Protein AF-A0AB36G8A9-F1 (afdb_monomer_lite)

Secondary structure (DSSP, 8-state):
-TTHHHHS-HIIIIII-EEEETTEEEEEESS-HHHHHHHHHHHHHHH---HHHHHHHHTT--TT--BTTB-HHHHHHHTT---HHHHHHHHHTT--S----TTS--HHHHHHHH-SHHHHHHHHHHHHTT--TT-B----SSGGGGGTTT-BHHHHHHT--PSSTTHHHHHHHHTT--TT--B--EEEEETTEEEEPPPB-HHHHHHHTT-HHHHHHHHHTT---HHHHHHHTT--TTS-HHHHHHHHHHHHHHT-

Organism: Campylobacter jejuni (NCBI:txid197)

Foldseek 3Di:
DVVVCVVPPCCVQAPNDFDDDPPDPDTHGNDHLLLQLLVLLVVCVVVVDCVSVVVSVVSPRAQQDAGQQDGNLLNNLLVPHQDPVSNVVSVVSVHDQCTQGQLQDTSLLVLLQVVPPSSLSSNLSCLVVPHPLFDARDDHPDPNSQQRHGPGSLLSLLLDPRPVRCSSVVSSVVSPYDQAQKDWGFPDQDPNDTDIDAIWGSLRSNVVNVVVVSNVVSVVSVHDTPVVLCVVQVFDPVDDRVVSNVSSVVSVVVVD

Structure (mmCIF, N/CA/C/O backbone):
data_AF-A0AB36G8A9-F1
#
_entry.id   AF-A0AB36G8A9-F1
#
loop_
_atom_site.group_PDB
_atom_site.id
_atom_site.type_symbol
_atom_site.label_atom_id
_atom_site.label_alt_id
_atom_site.label_comp_id
_atom_site.label_asym_id
_atom_site.label_entity_id
_atom_site.label_seq_id
_atom_site.pdbx_PDB_ins_code
_atom_site.Cartn_x
_atom_site.Cartn_y
_atom_site.Cartn_z
_atom_site.occupancy
_atom_site.B_iso_or_equiv
_atom_site.auth_seq_id
_atom_site.auth_comp_id
_atom_site.auth_asym_id
_atom_site.auth_atom_id
_atom_site.pdbx_PDB_model_num
ATOM 1 N N . MET A 1 1 ? 26.373 2.483 -23.992 1.00 59.62 1 MET A N 1
A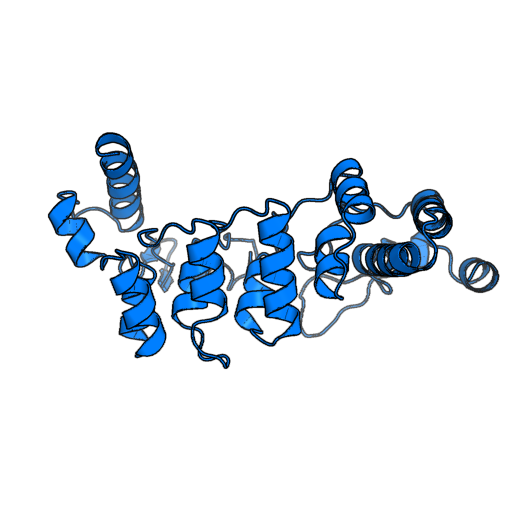TOM 2 C CA . MET A 1 1 ? 25.729 1.364 -23.269 1.00 59.62 1 MET A CA 1
ATOM 3 C C . MET A 1 1 ? 26.175 0.005 -23.806 1.00 59.62 1 MET A C 1
ATOM 5 O O . MET A 1 1 ? 26.745 -0.737 -23.025 1.00 59.62 1 MET A O 1
ATOM 9 N N . LYS A 1 2 ? 26.023 -0.299 -25.109 1.00 66.31 2 LYS A N 1
ATOM 10 C CA . LYS A 1 2 ? 26.489 -1.578 -25.691 1.00 66.31 2 LYS A CA 1
ATOM 11 C C . LYS A 1 2 ? 27.975 -1.877 -25.439 1.00 66.31 2 LYS A C 1
ATOM 13 O O . LYS A 1 2 ? 28.289 -2.992 -25.068 1.00 66.31 2 LYS A O 1
ATOM 18 N N . GLU A 1 3 ? 28.857 -0.881 -25.562 1.00 73.31 3 GLU A N 1
ATOM 19 C CA . GLU A 1 3 ? 30.288 -1.048 -25.238 1.00 73.31 3 GLU A CA 1
ATOM 20 C C . GLU A 1 3 ? 30.536 -1.279 -23.737 1.00 73.31 3 GLU A C 1
ATOM 22 O O . GLU A 1 3 ? 31.269 -2.185 -23.380 1.00 73.31 3 GLU A O 1
ATOM 27 N N . PHE A 1 4 ? 29.856 -0.543 -22.850 1.00 71.69 4 PHE A N 1
ATOM 28 C CA . PHE A 1 4 ? 29.987 -0.717 -21.393 1.00 71.69 4 PHE A CA 1
ATOM 29 C C . PHE A 1 4 ? 29.587 -2.128 -20.928 1.00 71.69 4 PHE A C 1
ATOM 31 O O . PHE A 1 4 ? 30.247 -2.711 -20.079 1.00 71.69 4 PHE A O 1
ATOM 38 N N . LEU A 1 5 ? 28.527 -2.698 -21.508 1.00 73.19 5 LEU A N 1
ATOM 39 C CA . LEU A 1 5 ? 28.049 -4.039 -21.154 1.00 73.19 5 LEU A CA 1
ATOM 40 C C . LEU A 1 5 ? 28.905 -5.178 -21.739 1.00 73.19 5 LEU A C 1
ATOM 42 O O . LEU A 1 5 ? 28.659 -6.332 -21.398 1.00 73.19 5 LEU A O 1
ATOM 46 N N . LYS A 1 6 ? 29.902 -4.883 -22.591 1.00 74.38 6 LYS A N 1
ATOM 47 C CA . LYS A 1 6 ? 30.914 -5.877 -22.994 1.00 74.38 6 LYS A CA 1
ATOM 48 C C . LYS A 1 6 ? 31.881 -6.176 -21.851 1.00 74.38 6 LYS A C 1
ATOM 50 O O . LYS A 1 6 ? 32.217 -7.335 -21.643 1.00 74.38 6 LYS A O 1
ATOM 55 N N . ASP A 1 7 ? 32.277 -5.140 -21.112 1.00 77.88 7 ASP A N 1
ATOM 56 C CA . ASP A 1 7 ? 33.213 -5.253 -19.985 1.00 77.88 7 ASP A CA 1
ATOM 57 C C . ASP A 1 7 ? 32.502 -5.602 -18.664 1.00 77.88 7 ASP A C 1
ATOM 59 O O . ASP A 1 7 ? 33.130 -6.075 -17.719 1.00 77.88 7 ASP A O 1
ATOM 63 N N . TYR A 1 8 ? 31.185 -5.381 -18.602 1.00 73.81 8 TYR A N 1
ATOM 64 C CA . TYR A 1 8 ? 30.336 -5.624 -17.434 1.00 73.81 8 TYR A CA 1
ATOM 65 C C . TYR A 1 8 ? 29.070 -6.393 -17.843 1.00 73.81 8 TYR A C 1
ATOM 67 O O . TYR A 1 8 ? 28.011 -5.780 -18.031 1.00 73.81 8 TYR A O 1
ATOM 75 N N . PRO A 1 9 ? 29.161 -7.724 -18.024 1.00 74.44 9 PRO A N 1
ATOM 76 C CA . PRO A 1 9 ? 28.043 -8.522 -18.502 1.00 74.44 9 PRO A CA 1
ATOM 77 C C . PRO A 1 9 ? 26.876 -8.486 -17.515 1.00 74.44 9 PRO A C 1
ATOM 79 O O . PRO A 1 9 ? 27.049 -8.445 -16.296 1.00 74.44 9 PRO A O 1
ATOM 82 N N . VAL A 1 10 ? 25.659 -8.504 -18.059 1.00 71.94 10 VAL A N 1
ATOM 83 C CA . VAL A 1 10 ? 24.440 -8.275 -17.279 1.00 71.94 10 VAL A CA 1
ATOM 84 C C . VAL A 1 10 ? 24.227 -9.271 -16.133 1.00 71.94 10 VAL A C 1
ATOM 86 O O . VAL A 1 10 ? 23.981 -8.793 -15.023 1.00 71.94 10 VAL A O 1
ATOM 89 N N . PRO A 1 11 ? 24.355 -10.602 -16.329 1.00 73.50 11 PRO A N 1
ATOM 90 C CA . PRO A 1 11 ? 24.221 -11.548 -15.223 1.00 73.50 11 PRO A CA 1
ATOM 91 C C . PRO A 1 11 ? 25.168 -11.208 -14.072 1.00 73.50 11 PRO A C 1
ATOM 93 O O . PRO A 1 11 ? 24.750 -11.140 -12.919 1.00 73.50 11 PRO A O 1
ATOM 96 N N . GLU A 1 12 ? 26.408 -10.848 -14.397 1.00 75.25 12 GLU A N 1
ATOM 97 C CA . GLU A 1 12 ? 27.422 -10.542 -13.401 1.00 75.25 12 GLU A CA 1
ATOM 98 C C . GLU A 1 12 ? 27.074 -9.286 -12.590 1.00 75.25 12 GLU A C 1
ATOM 100 O O . GLU A 1 12 ? 27.104 -9.328 -11.366 1.00 75.25 12 GLU A O 1
ATOM 105 N N . VAL A 1 13 ? 26.733 -8.159 -13.226 1.00 75.69 13 VAL A N 1
ATOM 106 C CA . VAL A 1 13 ? 26.591 -6.874 -12.504 1.00 75.69 13 VAL A CA 1
ATOM 107 C C . VAL A 1 13 ? 25.180 -6.562 -12.000 1.00 75.69 13 VAL A C 1
ATOM 109 O O . VAL A 1 13 ? 25.040 -5.777 -11.058 1.00 75.69 13 VAL A O 1
ATOM 112 N N . PHE A 1 14 ? 24.145 -7.166 -12.589 1.00 72.88 14 PHE A N 1
ATOM 113 C CA . PHE A 1 14 ? 22.750 -6.971 -12.174 1.00 72.88 14 PHE A CA 1
ATOM 114 C C . PHE A 1 14 ? 22.218 -8.107 -11.297 1.00 72.88 14 PHE A C 1
ATOM 116 O O . PHE A 1 14 ? 21.324 -7.858 -10.491 1.00 72.88 14 PHE A O 1
ATOM 123 N N . LEU A 1 15 ? 22.736 -9.335 -11.433 1.00 74.06 15 LEU A N 1
ATOM 124 C CA . LEU A 1 15 ? 22.155 -10.514 -10.773 1.00 74.06 15 LEU A CA 1
ATOM 125 C C . LEU A 1 15 ? 23.107 -11.151 -9.744 1.00 74.06 15 LEU A C 1
ATOM 127 O O . LEU A 1 15 ? 22.688 -11.466 -8.625 1.00 74.06 15 LEU A O 1
ATOM 131 N N . GLU A 1 16 ? 24.382 -11.319 -10.096 1.00 77.56 16 GLU A N 1
ATOM 132 C CA . GLU A 1 16 ? 25.351 -12.107 -9.321 1.00 77.56 16 GLU A CA 1
ATOM 133 C C . GLU A 1 16 ? 26.154 -11.263 -8.321 1.00 77.56 16 GLU A C 1
ATOM 135 O O . GLU A 1 16 ? 26.250 -11.610 -7.140 1.00 77.56 16 GLU A O 1
ATOM 140 N N . LYS A 1 17 ? 26.721 -10.129 -8.755 1.00 80.69 17 LYS A N 1
ATOM 141 C CA . LYS A 1 17 ? 27.503 -9.237 -7.892 1.00 80.69 17 LYS A CA 1
ATOM 142 C C . LYS A 1 17 ? 26.586 -8.464 -6.966 1.00 80.69 17 LYS A C 1
ATOM 144 O O . LYS A 1 17 ? 25.884 -7.531 -7.362 1.00 80.69 17 LYS A O 1
ATOM 149 N N . ARG A 1 18 ? 26.675 -8.818 -5.688 1.00 81.06 18 ARG A N 1
ATOM 150 C CA . ARG A 1 18 ? 25.947 -8.160 -4.611 1.00 81.06 18 ARG A CA 1
ATOM 151 C C . ARG A 1 18 ? 26.890 -7.420 -3.680 1.00 81.06 18 ARG A C 1
ATOM 153 O O . ARG A 1 18 ? 28.001 -7.867 -3.402 1.00 81.06 18 ARG A O 1
ATOM 160 N N . ARG A 1 19 ? 26.425 -6.285 -3.171 1.00 81.56 19 ARG A N 1
ATOM 161 C CA . ARG A 1 19 ? 27.112 -5.489 -2.156 1.00 81.56 19 ARG A CA 1
ATOM 162 C C . ARG A 1 19 ? 26.317 -5.505 -0.859 1.00 81.56 19 ARG A C 1
ATOM 164 O O . ARG A 1 19 ? 25.088 -5.475 -0.873 1.00 81.56 19 ARG A O 1
ATOM 171 N N . LYS A 1 20 ? 27.029 -5.515 0.265 1.00 83.19 20 LYS A N 1
ATOM 172 C CA . LYS A 1 20 ? 26.428 -5.243 1.573 1.00 83.19 20 LYS A CA 1
ATOM 173 C C . LYS A 1 20 ? 26.283 -3.735 1.748 1.00 83.19 20 LYS A C 1
ATOM 175 O O . LYS A 1 20 ? 27.191 -2.984 1.397 1.00 83.19 20 LYS A O 1
ATOM 180 N N . VAL A 1 21 ? 25.153 -3.309 2.292 1.00 78.94 21 VAL A N 1
ATOM 181 C CA . VAL A 1 21 ? 24.888 -1.922 2.691 1.00 78.94 21 VAL A CA 1
ATOM 182 C C . VAL A 1 21 ? 24.523 -1.908 4.172 1.00 78.94 21 VAL A C 1
ATOM 184 O O . VAL A 1 21 ? 24.060 -2.916 4.690 1.00 78.94 21 VAL A O 1
ATOM 187 N N . TYR A 1 22 ? 24.761 -0.800 4.878 1.00 77.69 22 TYR A N 1
ATOM 188 C CA . TYR A 1 22 ? 24.588 -0.769 6.339 1.00 77.69 22 TYR A CA 1
ATOM 189 C C . TYR A 1 22 ? 23.120 -0.761 6.795 1.00 77.69 22 TYR A C 1
ATOM 191 O O . TYR A 1 22 ? 22.851 -0.976 7.970 1.00 77.69 22 TYR A O 1
ATOM 199 N N . TRP A 1 23 ? 22.185 -0.470 5.888 1.00 74.69 23 TRP A N 1
ATOM 200 C CA . TRP A 1 23 ? 20.764 -0.260 6.187 1.00 74.69 23 TRP A CA 1
ATOM 201 C C . TRP A 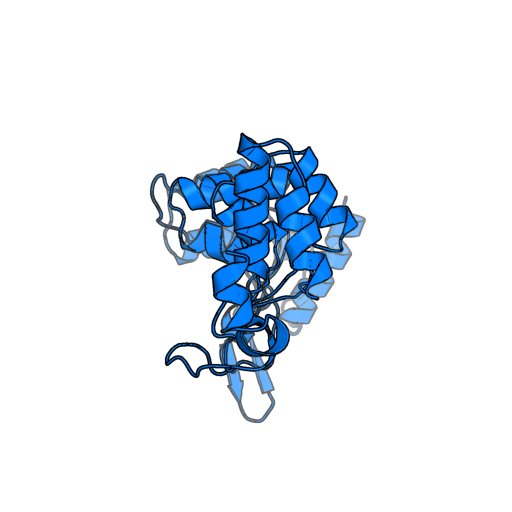1 23 ? 19.845 -1.393 5.717 1.00 74.69 23 TRP A C 1
ATOM 203 O O . TRP A 1 23 ? 18.638 -1.267 5.865 1.00 74.69 23 TRP A O 1
ATOM 213 N N . CYS A 1 24 ? 20.389 -2.448 5.105 1.00 71.38 24 CYS A N 1
ATOM 214 C CA . CYS A 1 24 ? 19.630 -3.619 4.672 1.00 71.38 24 CYS A CA 1
ATOM 215 C C . CYS A 1 24 ? 20.462 -4.868 4.954 1.00 71.38 24 CYS A C 1
ATOM 217 O O . CYS A 1 24 ? 21.642 -4.933 4.597 1.00 71.38 24 CYS A O 1
ATOM 219 N N . ASN A 1 25 ? 19.841 -5.863 5.582 1.00 72.81 25 ASN A N 1
ATOM 220 C CA . ASN A 1 25 ? 20.531 -7.089 5.981 1.00 72.81 25 ASN A CA 1
ATOM 221 C C . ASN A 1 25 ? 20.806 -8.022 4.790 1.00 72.81 25 ASN A C 1
ATOM 223 O O . ASN A 1 25 ? 21.689 -8.883 4.856 1.00 72.81 25 ASN A O 1
ATOM 227 N N . HIS A 1 26 ? 20.102 -7.821 3.675 1.00 74.81 26 HIS A N 1
ATOM 228 C CA . HIS A 1 26 ? 20.257 -8.611 2.462 1.00 74.81 26 HIS A CA 1
ATOM 229 C C . HIS A 1 26 ? 21.214 -7.933 1.466 1.00 74.81 26 HIS A C 1
ATOM 231 O O . HIS A 1 26 ? 21.057 -6.751 1.154 1.00 74.81 26 HIS A O 1
ATOM 237 N N . PRO A 1 27 ? 22.208 -8.660 0.914 1.00 81.25 27 PRO A N 1
ATOM 238 C CA . PRO A 1 27 ? 23.064 -8.126 -0.138 1.00 81.25 27 PRO A CA 1
ATOM 239 C C . PRO A 1 27 ? 22.248 -7.696 -1.366 1.00 81.25 27 PRO A C 1
ATOM 241 O O . PRO A 1 27 ? 21.516 -8.500 -1.955 1.00 81.25 27 PRO A O 1
ATOM 244 N N . ILE A 1 28 ? 22.422 -6.442 -1.782 1.00 82.38 28 ILE A N 1
ATOM 245 C CA . ILE A 1 28 ? 21.719 -5.853 -2.928 1.00 82.38 28 ILE A CA 1
ATOM 246 C C . ILE A 1 28 ? 22.573 -5.950 -4.193 1.00 82.38 28 ILE A C 1
ATOM 248 O O . ILE A 1 28 ? 23.803 -5.900 -4.087 1.00 82.38 28 ILE A O 1
ATOM 252 N N . PRO A 1 29 ? 21.971 -6.068 -5.386 1.00 82.00 29 PRO A N 1
ATOM 253 C CA . PRO A 1 29 ? 22.729 -6.051 -6.632 1.00 82.00 29 PRO A CA 1
ATOM 254 C C . PRO A 1 29 ? 23.470 -4.718 -6.815 1.00 82.00 29 PRO A C 1
ATOM 256 O O . PRO A 1 29 ? 23.075 -3.681 -6.270 1.00 82.00 29 PRO A O 1
ATOM 259 N N . PHE A 1 30 ? 24.573 -4.738 -7.569 1.00 79.75 30 PHE A N 1
ATOM 260 C CA . PHE A 1 30 ? 25.362 -3.527 -7.824 1.00 79.75 30 PHE A CA 1
ATOM 261 C C . PHE A 1 30 ? 24.555 -2.477 -8.602 1.00 79.75 30 PHE A C 1
ATOM 263 O O . PHE A 1 30 ? 24.612 -1.286 -8.280 1.00 79.75 30 PHE A O 1
ATOM 270 N N . PHE A 1 31 ? 23.747 -2.944 -9.558 1.00 81.12 31 PHE A N 1
ATOM 271 C CA . PHE A 1 31 ? 22.705 -2.182 -10.235 1.00 81.12 31 PHE A CA 1
ATOM 272 C C . PHE A 1 31 ? 21.351 -2.854 -10.016 1.00 81.12 31 PHE A C 1
ATOM 274 O O . PHE A 1 31 ? 21.215 -4.048 -10.255 1.00 81.12 31 PHE A O 1
ATOM 281 N N . SER A 1 32 ? 20.344 -2.090 -9.590 1.00 85.62 32 SER A N 1
ATOM 282 C CA . SER A 1 32 ? 18.988 -2.618 -9.412 1.00 85.62 32 SER A CA 1
ATOM 283 C C . SER A 1 32 ? 18.352 -2.965 -10.771 1.00 85.62 32 SER A C 1
ATOM 285 O O . SER A 1 32 ? 18.250 -2.072 -11.626 1.00 85.62 32 SER A O 1
ATOM 287 N N . PRO A 1 33 ? 17.913 -4.221 -10.997 1.00 87.56 33 PRO A N 1
ATOM 288 C CA . PRO A 1 33 ? 17.167 -4.608 -12.195 1.00 87.56 33 PRO A CA 1
ATOM 289 C C . PRO A 1 33 ? 15.872 -3.807 -12.363 1.00 87.56 33 PRO A C 1
ATOM 291 O O . PRO A 1 33 ? 15.652 -3.215 -13.422 1.00 87.56 33 PRO A O 1
ATOM 294 N N . SER A 1 34 ? 15.066 -3.711 -11.298 1.00 91.19 34 SER A N 1
ATOM 295 C CA . SER A 1 34 ? 13.792 -2.984 -11.296 1.00 91.19 34 SER A CA 1
ATOM 296 C C . SER A 1 34 ? 13.991 -1.514 -11.658 1.00 91.19 34 SER A C 1
ATOM 298 O O . SER A 1 34 ? 13.315 -0.991 -12.544 1.00 91.19 34 SER A O 1
ATOM 300 N N . SER A 1 35 ? 14.998 -0.867 -11.066 1.00 91.88 35 SER A N 1
ATOM 301 C CA . SER A 1 35 ? 15.248 0.556 -11.294 1.00 91.88 35 SER A CA 1
ATOM 302 C C . SER A 1 35 ? 15.806 0.808 -12.697 1.00 91.88 35 SER A C 1
ATOM 304 O O . SER A 1 35 ? 15.526 1.834 -13.311 1.00 91.88 35 SER A O 1
ATOM 306 N N . THR A 1 36 ? 16.566 -0.138 -13.246 1.00 93.25 36 THR A N 1
ATOM 307 C CA . THR A 1 36 ? 17.084 -0.058 -14.620 1.00 93.25 36 THR A CA 1
ATOM 308 C C . THR A 1 36 ? 15.964 -0.129 -15.646 1.00 93.25 36 THR A C 1
ATOM 310 O O . THR A 1 36 ? 15.902 0.699 -16.558 1.00 93.25 36 THR A O 1
ATOM 313 N N . LEU A 1 37 ? 15.042 -1.076 -15.468 1.00 96.00 37 LEU A N 1
ATOM 314 C CA . LEU A 1 37 ? 13.853 -1.192 -16.308 1.00 96.00 37 LEU A CA 1
ATOM 315 C C . LEU A 1 37 ? 12.903 -0.002 -16.113 1.00 96.00 37 LEU A C 1
ATOM 317 O O . LEU A 1 37 ? 12.324 0.480 -17.085 1.00 96.00 37 LEU A O 1
ATOM 321 N N . ALA A 1 38 ? 12.810 0.555 -14.904 1.00 96.56 38 ALA A N 1
ATOM 322 C CA . ALA A 1 38 ? 12.072 1.790 -14.657 1.00 96.56 38 ALA A CA 1
ATOM 323 C C . ALA A 1 38 ? 12.618 2.970 -15.478 1.00 96.56 38 ALA A C 1
ATOM 325 O O . ALA A 1 38 ? 11.856 3.655 -16.162 1.00 96.56 38 ALA A O 1
ATOM 326 N N . TRP A 1 39 ? 13.941 3.171 -15.504 1.00 95.75 39 TRP A N 1
ATOM 327 C CA . TRP A 1 39 ? 14.564 4.206 -16.339 1.00 95.75 39 TRP A CA 1
ATOM 328 C C . TRP A 1 39 ? 14.418 3.936 -17.842 1.00 95.75 39 TRP A C 1
ATOM 330 O O . TRP A 1 39 ? 14.270 4.885 -18.615 1.00 95.75 39 TRP A O 1
ATOM 340 N N . ALA A 1 40 ? 14.390 2.671 -18.270 1.00 96.06 40 ALA A N 1
ATOM 341 C CA . ALA A 1 40 ? 14.014 2.320 -19.641 1.00 96.06 40 ALA A CA 1
ATOM 342 C C . ALA A 1 40 ? 12.553 2.712 -19.946 1.00 96.06 40 ALA A C 1
ATOM 344 O O . ALA A 1 40 ? 12.268 3.212 -21.033 1.00 96.06 40 ALA A O 1
ATOM 345 N N . GLY A 1 41 ? 11.645 2.579 -18.974 1.00 97.31 41 GLY A N 1
ATOM 346 C CA . GLY A 1 41 ? 10.273 3.084 -19.069 1.00 97.31 41 GLY A CA 1
ATOM 347 C C . GLY A 1 41 ? 10.206 4.611 -19.190 1.00 97.31 41 GLY A C 1
ATOM 348 O O . GLY A 1 41 ? 9.471 5.142 -20.017 1.00 97.31 41 GLY A O 1
ATOM 349 N N . ILE A 1 42 ? 11.038 5.347 -18.449 1.00 97.44 42 ILE A N 1
ATOM 350 C CA . ILE A 1 42 ? 11.146 6.811 -18.601 1.00 97.44 42 ILE A CA 1
ATOM 351 C C . ILE A 1 42 ? 11.699 7.193 -19.983 1.00 97.44 42 ILE A C 1
ATOM 353 O O . ILE A 1 42 ? 11.296 8.202 -20.566 1.00 97.44 42 ILE A O 1
ATOM 357 N N . ALA A 1 43 ? 12.609 6.392 -20.543 1.00 95.81 43 ALA A N 1
ATOM 358 C CA . ALA A 1 43 ? 13.071 6.586 -21.913 1.00 95.81 43 ALA A CA 1
ATOM 359 C C . ALA A 1 43 ? 11.937 6.358 -22.930 1.00 95.81 43 ALA A C 1
ATOM 361 O O . ALA A 1 43 ? 11.800 7.163 -23.856 1.00 95.81 43 ALA A O 1
ATOM 362 N N . TYR A 1 44 ? 11.090 5.339 -22.720 1.00 96.88 44 TYR A N 1
ATOM 363 C CA . TYR A 1 44 ? 9.888 5.100 -23.527 1.00 96.88 44 TYR A CA 1
ATOM 364 C C . TYR A 1 44 ? 8.962 6.320 -23.554 1.00 96.88 44 TYR A C 1
ATOM 366 O O . TYR A 1 44 ? 8.448 6.669 -24.613 1.00 96.88 44 TYR A O 1
ATOM 374 N N . ASP A 1 45 ? 8.793 7.038 -22.441 1.00 91.94 45 ASP A N 1
ATOM 375 C CA . ASP A 1 45 ? 7.924 8.223 -22.409 1.00 91.94 45 ASP A CA 1
ATOM 376 C C . ASP A 1 45 ? 8.331 9.292 -23.428 1.00 91.94 45 ASP A C 1
ATOM 378 O O . ASP A 1 45 ? 7.472 9.978 -23.984 1.00 91.94 45 ASP A O 1
ATOM 382 N N . LYS A 1 46 ? 9.629 9.384 -23.735 1.00 92.69 46 LYS A N 1
ATOM 383 C CA . LYS A 1 46 ? 10.178 10.319 -24.724 1.00 92.69 46 LYS A CA 1
ATOM 384 C C . LYS A 1 46 ? 10.245 9.718 -26.126 1.00 92.69 46 LYS A C 1
ATOM 386 O O . LYS A 1 46 ? 9.935 10.406 -27.092 1.00 92.69 46 LYS A O 1
ATOM 391 N N . SER A 1 47 ? 10.684 8.465 -26.243 1.00 94.62 47 SER A N 1
ATOM 392 C CA . SER A 1 47 ? 10.966 7.825 -27.535 1.00 94.62 47 SER A CA 1
ATOM 393 C C . SER A 1 47 ? 9.755 7.134 -28.161 1.00 94.62 47 SER A C 1
ATOM 395 O O . SER A 1 47 ? 9.733 6.928 -29.370 1.00 94.62 47 SER A O 1
ATOM 397 N N . GLN A 1 48 ? 8.774 6.742 -27.344 1.00 95.50 48 GLN A N 1
ATOM 398 C CA . GLN A 1 48 ? 7.680 5.830 -27.691 1.00 95.50 48 GLN A CA 1
ATOM 399 C C . GLN A 1 48 ? 8.164 4.486 -28.274 1.00 95.50 48 GLN A C 1
ATOM 401 O O . GLN A 1 48 ? 7.428 3.825 -29.006 1.00 95.50 48 GLN A O 1
ATOM 406 N N . SER A 1 49 ? 9.392 4.072 -27.935 1.00 95.94 49 SER A N 1
ATOM 407 C CA . SER A 1 49 ? 10.033 2.846 -28.420 1.00 95.94 49 SER A CA 1
ATOM 408 C C . SER A 1 49 ? 10.407 1.917 -27.266 1.00 95.94 49 SER A C 1
ATOM 410 O O . SER A 1 49 ? 11.048 2.337 -26.300 1.00 95.94 49 SER A O 1
ATOM 412 N N . PHE A 1 50 ? 10.018 0.644 -27.387 1.00 94.94 50 PHE A N 1
ATOM 413 C CA . PHE A 1 50 ? 10.350 -0.411 -26.427 1.00 94.94 50 PHE A CA 1
ATOM 414 C C . PHE A 1 50 ? 11.756 -0.990 -26.622 1.00 94.94 50 PHE A C 1
ATOM 416 O O . PHE A 1 50 ? 12.173 -1.799 -25.804 1.00 94.94 50 PHE A O 1
ATOM 423 N N . GLU A 1 51 ? 12.528 -0.546 -27.619 1.00 94.38 51 GLU A N 1
ATOM 424 C CA . GLU A 1 51 ? 13.843 -1.125 -27.944 1.00 94.38 51 GLU A CA 1
ATOM 425 C C . GLU A 1 51 ? 14.789 -1.218 -26.739 1.00 94.38 51 GLU A C 1
ATOM 427 O O . GLU A 1 51 ? 15.478 -2.220 -26.560 1.00 94.38 51 GLU A O 1
ATOM 432 N N . MET A 1 52 ? 14.829 -0.188 -25.886 1.00 93.62 52 MET A N 1
ATOM 433 C CA . MET A 1 52 ? 15.680 -0.202 -24.691 1.00 93.62 52 MET A CA 1
ATOM 434 C C . MET A 1 52 ? 15.187 -1.210 -23.646 1.00 93.62 52 MET A C 1
ATOM 436 O O . MET A 1 52 ? 16.002 -1.877 -23.012 1.00 93.62 52 MET A O 1
ATOM 440 N N . MET A 1 53 ? 13.867 -1.332 -23.491 1.00 94.94 53 MET A N 1
ATOM 441 C CA . MET A 1 53 ? 13.233 -2.305 -22.602 1.00 94.94 53 MET A CA 1
ATOM 442 C C . MET A 1 53 ? 13.511 -3.730 -23.089 1.00 94.94 53 MET A C 1
ATOM 444 O O . MET A 1 53 ? 14.065 -4.536 -22.351 1.00 94.94 53 MET A O 1
ATOM 448 N N . GLU A 1 54 ? 13.212 -4.006 -24.359 1.00 94.31 54 GLU A N 1
ATOM 449 C CA . GLU A 1 54 ? 13.414 -5.305 -25.007 1.00 94.31 54 GLU A CA 1
ATOM 450 C C . GLU A 1 54 ? 14.888 -5.713 -25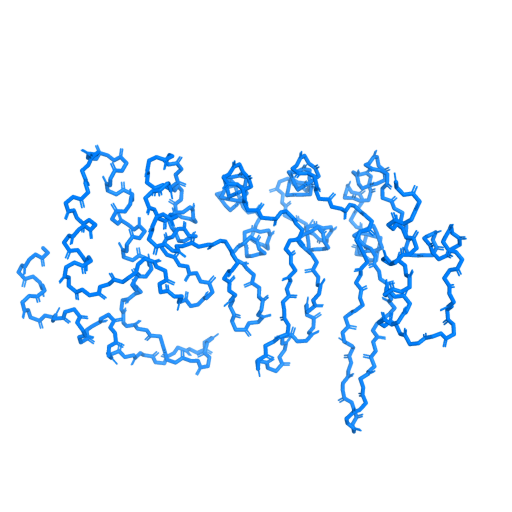.007 1.00 94.31 54 GLU A C 1
ATOM 452 O O . GLU A 1 54 ? 15.210 -6.881 -24.798 1.00 94.31 54 GLU A O 1
ATOM 457 N N . TYR A 1 55 ? 15.805 -4.755 -25.171 1.00 92.12 55 TYR A N 1
ATOM 458 C CA . TYR A 1 55 ? 17.232 -5.018 -25.048 1.00 92.12 55 TYR A CA 1
ATOM 459 C C . TYR A 1 55 ? 17.608 -5.486 -23.637 1.00 92.12 55 TYR A C 1
ATOM 461 O O . TYR A 1 55 ? 18.273 -6.509 -23.505 1.00 92.12 55 TYR A O 1
ATOM 469 N N . PHE A 1 56 ? 17.173 -4.801 -22.576 1.00 91.81 56 PHE A N 1
ATOM 470 C CA . PHE A 1 56 ? 17.469 -5.242 -21.208 1.00 91.81 56 PHE A CA 1
ATOM 471 C C . PHE A 1 56 ? 16.817 -6.580 -20.861 1.00 91.81 56 PHE A C 1
ATOM 473 O O . PHE A 1 56 ? 17.458 -7.428 -20.240 1.00 91.81 56 PHE A O 1
ATOM 480 N N . GLU A 1 57 ? 15.587 -6.804 -21.315 1.00 93.00 57 GLU A N 1
ATOM 481 C CA . GLU A 1 57 ? 14.914 -8.094 -21.163 1.00 93.00 57 GLU A CA 1
ATOM 482 C C . GLU A 1 57 ? 15.653 -9.218 -21.901 1.00 93.00 57 GLU A C 1
ATOM 484 O O . GLU A 1 57 ? 15.810 -10.310 -21.356 1.00 93.00 57 GLU A O 1
ATOM 489 N N . SER A 1 58 ? 16.193 -8.953 -23.099 1.00 91.31 58 SER A N 1
ATOM 490 C CA . SER A 1 58 ? 17.009 -9.926 -23.847 1.00 91.31 58 SER A CA 1
ATOM 491 C C . SER A 1 58 ? 18.301 -10.319 -23.124 1.00 91.31 58 SER A C 1
ATOM 493 O O . SER A 1 58 ? 18.867 -11.375 -23.395 1.00 91.31 58 SER A O 1
ATOM 495 N N . LEU A 1 59 ? 18.750 -9.486 -22.180 1.00 88.06 59 LEU A N 1
ATOM 496 C CA . LEU A 1 59 ? 19.900 -9.749 -21.318 1.00 88.06 59 LEU A CA 1
ATOM 497 C C . LEU A 1 59 ? 19.517 -10.458 -20.009 1.00 88.06 59 LEU A C 1
ATOM 499 O O . LEU A 1 59 ? 20.390 -10.719 -19.184 1.00 88.06 59 LEU A O 1
ATOM 503 N N . GLY A 1 60 ? 18.236 -10.788 -19.824 1.00 88.88 60 GLY A N 1
ATOM 504 C CA . GLY A 1 60 ? 17.736 -11.577 -18.700 1.00 88.88 60 GLY A CA 1
ATOM 505 C C . GLY A 1 60 ? 17.139 -10.774 -17.545 1.00 88.88 60 GLY A C 1
ATOM 506 O O . GLY A 1 60 ? 16.752 -11.387 -16.553 1.00 88.88 60 GLY A O 1
ATOM 507 N N . LEU A 1 61 ? 17.036 -9.442 -17.645 1.00 91.62 61 LEU A N 1
ATOM 508 C CA . LEU A 1 61 ? 16.312 -8.648 -16.643 1.00 91.62 61 LEU A CA 1
ATOM 509 C C . LEU A 1 61 ? 14.811 -8.926 -16.749 1.00 91.62 61 LEU A C 1
ATOM 511 O O . LEU A 1 61 ? 14.250 -8.889 -17.845 1.00 91.62 61 LEU A O 1
ATOM 515 N N . LYS A 1 62 ? 14.147 -9.137 -15.611 1.00 93.38 62 LYS A N 1
ATOM 516 C CA . LYS A 1 62 ? 12.693 -9.299 -15.558 1.00 93.38 62 LYS A CA 1
ATOM 517 C C . LYS A 1 62 ? 12.054 -8.111 -14.858 1.00 93.38 62 LYS A C 1
ATOM 519 O O . LYS A 1 62 ? 12.564 -7.611 -13.860 1.00 93.38 62 LYS A O 1
ATOM 524 N N . ALA A 1 63 ? 10.938 -7.636 -15.400 1.00 95.69 63 ALA A N 1
ATOM 525 C CA . ALA A 1 63 ? 10.257 -6.459 -14.870 1.00 95.69 63 ALA A CA 1
ATOM 526 C C . ALA A 1 63 ? 9.575 -6.717 -13.519 1.00 95.69 63 ALA A C 1
ATOM 528 O O . ALA A 1 63 ? 9.423 -5.790 -12.722 1.00 95.69 63 ALA A O 1
ATOM 529 N N . ASP A 1 64 ? 9.162 -7.957 -13.269 1.00 95.88 64 ASP A N 1
ATOM 530 C CA . ASP A 1 64 ? 8.527 -8.413 -12.037 1.00 95.88 64 ASP A CA 1
ATOM 531 C C . ASP A 1 64 ? 9.522 -8.846 -10.952 1.00 95.88 64 ASP A C 1
ATOM 533 O O . ASP A 1 64 ? 9.085 -9.125 -9.838 1.00 95.88 64 ASP A O 1
ATOM 537 N N . ASP A 1 65 ? 10.833 -8.841 -11.229 1.00 92.62 65 ASP A N 1
ATOM 538 C CA . ASP A 1 65 ? 11.842 -9.084 -10.198 1.00 92.62 65 ASP A CA 1
ATOM 539 C C . ASP A 1 65 ? 11.712 -8.033 -9.084 1.00 92.62 65 ASP A C 1
ATOM 541 O O . ASP A 1 65 ? 11.784 -6.820 -9.317 1.00 92.62 65 ASP A O 1
ATOM 545 N N . GLU A 1 66 ? 11.527 -8.519 -7.858 1.00 91.69 66 GLU A N 1
ATOM 546 C CA . GLU A 1 66 ? 11.353 -7.687 -6.674 1.00 91.69 66 GLU A CA 1
ATOM 547 C C . GLU A 1 66 ? 12.721 -7.376 -6.036 1.00 91.69 66 GLU A C 1
ATOM 549 O O . GLU A 1 66 ? 13.491 -8.271 -5.681 1.00 91.69 66 GLU A O 1
ATOM 554 N N . CYS A 1 67 ? 13.039 -6.092 -5.864 1.00 86.94 67 CYS A N 1
ATOM 555 C CA . CYS A 1 67 ? 14.254 -5.614 -5.211 1.00 86.94 67 CYS A CA 1
ATOM 556 C C . CYS A 1 67 ? 13.900 -4.519 -4.202 1.00 86.94 67 CYS A C 1
ATOM 558 O O . CYS A 1 67 ? 13.332 -3.494 -4.568 1.00 86.94 67 CYS A O 1
ATOM 560 N N . LEU A 1 68 ? 14.250 -4.721 -2.924 1.00 87.38 68 LEU A N 1
ATOM 561 C CA . LEU A 1 68 ? 13.957 -3.773 -1.834 1.00 87.38 68 LEU A CA 1
ATOM 562 C C . LEU A 1 68 ? 12.473 -3.359 -1.782 1.00 87.38 68 LEU A C 1
ATOM 564 O O . LEU A 1 68 ? 12.151 -2.185 -1.613 1.00 87.38 68 LEU A O 1
ATOM 568 N N . GLY A 1 69 ? 11.574 -4.322 -1.992 1.00 91.75 69 GLY A N 1
ATOM 569 C CA . GLY A 1 69 ? 10.133 -4.079 -2.000 1.00 91.75 69 GLY A CA 1
ATOM 570 C C . GLY A 1 69 ? 9.607 -3.301 -3.197 1.00 91.75 69 GLY A C 1
ATOM 571 O O . GLY A 1 69 ? 8.516 -2.755 -3.112 1.00 91.75 69 GLY A O 1
ATOM 572 N N . ASN A 1 70 ? 10.351 -3.239 -4.303 1.00 95.38 70 ASN A N 1
ATOM 573 C CA . ASN A 1 70 ? 9.912 -2.625 -5.553 1.00 95.38 70 ASN A CA 1
ATOM 574 C C . ASN A 1 70 ? 10.064 -3.591 -6.726 1.00 95.38 70 ASN A C 1
ATOM 576 O O . ASN A 1 70 ? 10.934 -4.453 -6.710 1.00 95.38 70 ASN A O 1
ATOM 580 N N . ASN A 1 71 ? 9.259 -3.402 -7.767 1.00 97.25 71 ASN A N 1
ATOM 581 C CA . ASN A 1 71 ? 9.491 -3.971 -9.095 1.00 97.25 71 ASN A CA 1
ATOM 582 C C . ASN A 1 71 ? 9.584 -2.833 -10.126 1.00 97.25 71 ASN A C 1
ATOM 584 O O . ASN A 1 71 ? 9.506 -1.655 -9.769 1.00 97.25 71 ASN A O 1
ATOM 588 N N . ALA A 1 72 ? 9.766 -3.153 -11.409 1.00 97.81 72 ALA A N 1
ATOM 589 C CA . ALA A 1 72 ? 9.969 -2.123 -12.429 1.00 97.81 72 ALA A CA 1
ATOM 590 C C . ALA A 1 72 ? 8.789 -1.139 -12.547 1.00 97.81 72 ALA A C 1
ATOM 592 O O . ALA A 1 72 ? 9.013 0.042 -12.805 1.00 97.81 72 ALA A O 1
ATOM 593 N N . LEU A 1 73 ? 7.548 -1.591 -12.314 1.00 98.56 73 LEU A N 1
ATOM 594 C CA . LEU A 1 73 ? 6.362 -0.728 -12.312 1.00 98.56 73 LEU A CA 1
ATOM 595 C C . LEU A 1 73 ? 6.402 0.290 -11.172 1.00 98.56 73 LEU A C 1
ATOM 597 O O . LEU A 1 73 ? 6.164 1.477 -11.402 1.00 98.56 73 LEU A O 1
ATOM 601 N N . THR A 1 74 ? 6.660 -0.167 -9.946 1.00 98.25 74 THR A N 1
ATOM 602 C CA . THR A 1 74 ? 6.631 0.714 -8.772 1.00 98.25 74 THR A CA 1
ATOM 603 C C . THR A 1 74 ? 7.821 1.663 -8.767 1.00 98.25 74 THR A C 1
ATOM 605 O O . THR A 1 74 ? 7.636 2.837 -8.455 1.00 98.25 74 THR A O 1
ATOM 608 N N . ASP A 1 75 ? 8.995 1.217 -9.225 1.00 97.94 75 ASP A N 1
ATOM 609 C CA . ASP A 1 75 ? 10.144 2.098 -9.451 1.00 97.94 75 ASP A CA 1
ATOM 610 C C . ASP A 1 75 ? 9.853 3.127 -10.557 1.00 97.94 75 ASP A C 1
ATOM 612 O O . ASP A 1 75 ? 10.138 4.309 -10.375 1.00 97.94 75 ASP A O 1
ATOM 616 N N . TYR A 1 76 ? 9.240 2.720 -11.679 1.00 98.50 76 TYR A N 1
ATOM 617 C CA . TYR A 1 76 ? 8.874 3.626 -12.778 1.00 98.50 76 TYR A CA 1
ATOM 618 C C . TYR A 1 76 ? 7.923 4.726 -12.311 1.00 98.50 76 TYR A C 1
ATOM 620 O O . TYR A 1 76 ? 8.176 5.902 -12.573 1.00 98.50 76 TYR A O 1
ATOM 628 N N . ILE A 1 77 ? 6.863 4.363 -11.582 1.00 98.56 77 ILE A N 1
ATOM 629 C CA . ILE A 1 77 ? 5.936 5.337 -10.993 1.00 98.56 77 ILE A CA 1
ATOM 630 C C . ILE A 1 77 ? 6.661 6.209 -9.964 1.00 98.56 77 ILE A C 1
ATOM 632 O O . ILE A 1 77 ? 6.504 7.428 -9.984 1.00 98.56 77 ILE A O 1
ATOM 636 N N . GLY A 1 78 ? 7.503 5.605 -9.120 1.00 97.56 78 GLY A N 1
ATOM 637 C CA . GLY A 1 78 ? 8.270 6.291 -8.082 1.00 97.56 78 GLY A CA 1
ATOM 638 C C . GLY A 1 78 ? 9.179 7.401 -8.611 1.00 97.56 78 GLY A C 1
ATOM 639 O O . GLY A 1 78 ? 9.338 8.412 -7.935 1.00 97.56 78 GLY A O 1
ATOM 640 N N . VAL A 1 79 ? 9.712 7.262 -9.831 1.00 96.31 79 VAL A N 1
ATOM 641 C CA . VAL A 1 79 ? 10.522 8.300 -10.501 1.00 96.31 79 VAL A CA 1
ATOM 642 C C . VAL A 1 79 ? 9.710 9.218 -11.434 1.00 96.31 79 VAL A C 1
ATOM 644 O O . VAL A 1 79 ? 10.280 9.932 -12.260 1.00 96.31 79 VAL A O 1
ATOM 647 N N . GLY A 1 80 ? 8.378 9.220 -11.314 1.00 96.88 80 GLY A N 1
ATOM 648 C CA . GLY A 1 80 ? 7.472 10.136 -12.021 1.00 96.88 80 GLY A CA 1
ATOM 649 C C . GLY A 1 80 ? 6.824 9.577 -13.293 1.00 96.88 80 GLY A C 1
ATOM 650 O O . GLY A 1 80 ? 6.145 10.316 -14.015 1.00 96.88 80 GLY A O 1
ATOM 651 N N . GLY A 1 81 ? 7.009 8.289 -13.574 1.00 97.75 81 GLY A N 1
ATOM 652 C CA . GLY A 1 81 ? 6.386 7.588 -14.688 1.00 97.75 81 GLY A CA 1
ATOM 653 C C . GLY A 1 81 ? 4.864 7.495 -14.553 1.00 97.75 81 GLY A C 1
ATOM 654 O O . GLY A 1 81 ? 4.326 7.196 -13.489 1.00 97.75 81 GLY A O 1
ATOM 655 N N . LYS A 1 82 ? 4.142 7.759 -15.645 1.00 97.44 82 LYS A N 1
ATOM 656 C CA . LYS A 1 82 ? 2.663 7.747 -15.663 1.00 97.44 82 LYS A CA 1
ATOM 657 C C . LYS A 1 82 ? 2.049 7.404 -17.019 1.00 97.44 82 LYS A C 1
ATOM 659 O O . LYS A 1 82 ? 0.848 7.579 -17.228 1.00 97.44 82 LYS A O 1
ATOM 664 N N . ASN A 1 83 ? 2.858 6.962 -17.979 1.00 98.00 83 ASN A N 1
ATOM 665 C CA . ASN A 1 83 ? 2.364 6.619 -19.302 1.00 98.00 83 ASN A CA 1
ATOM 666 C C . ASN A 1 83 ? 1.590 5.304 -19.248 1.00 98.00 83 ASN A C 1
ATOM 668 O O . ASN A 1 83 ? 2.146 4.247 -18.953 1.00 98.00 83 ASN A O 1
ATOM 672 N N . LYS A 1 84 ? 0.304 5.368 -19.605 1.00 97.75 84 LYS A N 1
ATOM 673 C CA . LYS A 1 84 ? -0.588 4.208 -19.608 1.00 97.75 84 LYS A CA 1
ATOM 674 C C . LYS A 1 84 ? -0.037 3.027 -20.412 1.00 97.75 84 LYS A C 1
ATOM 676 O O . LYS A 1 84 ? -0.146 1.903 -19.949 1.00 97.75 84 LYS A O 1
ATOM 681 N N . LYS A 1 85 ? 0.560 3.249 -21.590 1.00 98.06 85 LYS A N 1
ATOM 682 C CA . LYS A 1 85 ? 1.091 2.148 -22.416 1.00 98.06 85 LYS A CA 1
ATOM 683 C C . LYS A 1 85 ? 2.272 1.452 -21.745 1.00 98.06 85 LYS A C 1
ATOM 685 O O . LYS A 1 85 ? 2.388 0.236 -21.854 1.00 98.06 85 LYS A O 1
ATOM 690 N N . MET A 1 86 ? 3.118 2.215 -21.054 1.00 98.31 86 MET A N 1
ATOM 691 C CA . MET A 1 86 ? 4.248 1.667 -20.307 1.00 98.31 86 MET A CA 1
ATOM 692 C C . MET A 1 86 ? 3.771 0.914 -19.059 1.00 98.31 86 MET A C 1
ATOM 694 O O . MET A 1 86 ? 4.209 -0.200 -18.800 1.00 98.31 86 MET A O 1
ATOM 698 N N . ILE A 1 87 ? 2.798 1.461 -18.331 1.00 98.50 87 ILE A N 1
ATOM 699 C CA . ILE A 1 87 ? 2.187 0.781 -17.181 1.00 98.50 87 ILE A CA 1
ATOM 700 C C . ILE A 1 87 ? 1.488 -0.520 -17.614 1.00 98.50 87 ILE A C 1
ATOM 702 O O . ILE A 1 87 ? 1.734 -1.571 -17.026 1.00 98.50 87 ILE A O 1
ATOM 706 N N . ASP A 1 88 ? 0.702 -0.487 -18.696 1.00 98.38 88 ASP A N 1
ATOM 707 C CA . ASP A 1 88 ? 0.072 -1.680 -19.279 1.00 98.38 88 ASP A CA 1
ATOM 708 C C . ASP A 1 88 ? 1.123 -2.720 -19.711 1.00 98.38 88 ASP A C 1
ATOM 710 O O . ASP A 1 88 ? 0.896 -3.924 -19.591 1.00 98.38 88 ASP A O 1
ATOM 714 N N . TYR A 1 89 ? 2.275 -2.274 -20.223 1.00 98.25 89 TYR A N 1
ATOM 715 C CA . TYR A 1 89 ? 3.388 -3.158 -20.560 1.00 98.25 89 TYR A CA 1
ATOM 716 C C . TYR A 1 89 ? 3.960 -3.834 -19.310 1.00 98.25 89 TYR A C 1
ATOM 718 O O . TYR A 1 89 ? 4.111 -5.052 -19.306 1.00 98.25 89 TYR A O 1
ATOM 726 N N . PHE A 1 90 ? 4.215 -3.087 -18.233 1.00 98.50 90 PHE A N 1
ATOM 727 C CA . PHE A 1 90 ? 4.707 -3.670 -16.986 1.00 98.50 90 PHE A CA 1
ATOM 728 C C . PHE A 1 90 ? 3.718 -4.671 -16.375 1.00 98.50 90 PHE A C 1
ATOM 730 O O . PHE A 1 90 ? 4.130 -5.754 -15.965 1.00 98.50 90 PHE A O 1
ATOM 737 N N . PHE A 1 91 ? 2.412 -4.389 -16.407 1.00 98.62 91 PHE A N 1
ATOM 738 C CA . PHE A 1 91 ? 1.406 -5.373 -15.992 1.00 98.62 91 PHE A CA 1
ATOM 739 C C . PHE A 1 91 ? 1.457 -6.654 -16.833 1.00 98.62 91 PHE A C 1
ATOM 741 O O . PHE A 1 91 ? 1.412 -7.753 -16.285 1.00 98.62 91 PHE A O 1
ATOM 748 N N . LYS A 1 92 ? 1.621 -6.548 -18.161 1.00 98.25 92 LYS A N 1
ATOM 749 C CA . LYS A 1 92 ? 1.795 -7.724 -19.038 1.00 98.25 92 LYS A CA 1
ATOM 750 C C . LYS A 1 92 ? 3.058 -8.529 -18.723 1.00 98.25 92 LYS A C 1
ATOM 752 O O . LYS A 1 92 ? 3.118 -9.702 -19.080 1.00 98.25 92 LYS A O 1
ATOM 757 N N . LYS A 1 93 ? 4.051 -7.911 -18.083 1.00 97.62 93 LYS A N 1
ATOM 758 C CA . LYS A 1 93 ? 5.286 -8.559 -17.625 1.00 97.62 93 LYS A CA 1
ATOM 759 C C . LYS A 1 93 ? 5.200 -9.093 -16.193 1.00 97.62 93 LYS A C 1
ATOM 761 O O . LYS A 1 93 ? 6.212 -9.538 -15.677 1.00 97.62 93 LYS A O 1
ATOM 766 N N . GLY A 1 94 ? 4.020 -9.077 -15.569 1.00 97.69 94 GLY A N 1
ATOM 767 C CA . GLY A 1 94 ? 3.797 -9.651 -14.239 1.00 97.69 94 GLY A CA 1
ATOM 768 C C . GLY A 1 94 ? 4.011 -8.680 -13.076 1.00 97.69 94 GLY A C 1
ATOM 769 O O . GLY A 1 94 ? 3.832 -9.074 -11.925 1.00 97.69 94 GLY A O 1
ATOM 770 N N . CYS A 1 95 ? 4.348 -7.411 -13.337 1.00 98.38 95 CYS A N 1
ATOM 771 C CA . CYS A 1 95 ? 4.471 -6.427 -12.267 1.00 98.38 95 CYS A CA 1
ATOM 772 C C . CYS A 1 95 ? 3.132 -6.230 -11.540 1.00 98.38 95 CYS A C 1
ATOM 774 O O . CYS A 1 95 ? 2.059 -6.241 -12.143 1.00 98.38 95 CYS A O 1
ATOM 776 N N . LYS A 1 96 ? 3.213 -5.971 -10.237 1.00 98.25 96 LYS A N 1
ATOM 777 C CA . LYS A 1 96 ? 2.081 -5.733 -9.331 1.00 98.25 96 LYS A CA 1
ATOM 778 C C . LYS A 1 96 ? 2.431 -4.634 -8.329 1.00 98.25 96 LYS A C 1
ATOM 780 O O . LYS A 1 96 ? 3.602 -4.348 -8.105 1.00 98.25 96 LYS A O 1
ATOM 785 N N . PHE A 1 97 ? 1.430 -4.039 -7.692 1.00 98.31 97 PHE A N 1
ATOM 786 C CA . PHE A 1 97 ? 1.661 -3.094 -6.591 1.00 98.31 97 PHE A CA 1
ATOM 787 C C . PHE A 1 97 ? 1.921 -3.791 -5.249 1.00 98.31 97 PHE A C 1
ATOM 789 O O . PHE A 1 97 ? 2.503 -3.195 -4.347 1.00 98.31 97 PHE A O 1
ATOM 796 N N . GLU A 1 98 ? 1.476 -5.043 -5.118 1.00 97.38 98 GLU A N 1
ATOM 797 C CA . GLU A 1 98 ? 1.624 -5.874 -3.920 1.00 97.38 98 GLU A CA 1
ATOM 798 C C . GLU A 1 98 ? 3.020 -6.520 -3.883 1.00 97.38 98 GLU A C 1
ATOM 800 O O . GLU A 1 98 ? 3.204 -7.724 -4.088 1.00 97.38 98 GLU A O 1
ATOM 805 N N . VAL A 1 99 ? 4.012 -5.655 -3.691 1.00 96.88 99 VAL A N 1
ATOM 806 C CA . VAL A 1 99 ? 5.419 -5.971 -3.436 1.00 96.88 99 VAL A CA 1
ATOM 807 C C . VAL A 1 99 ? 5.796 -5.386 -2.081 1.00 96.88 99 VAL A C 1
ATOM 809 O O . VAL A 1 99 ? 5.256 -4.349 -1.690 1.00 96.88 99 VAL A O 1
ATOM 812 N N . TYR A 1 100 ? 6.677 -6.063 -1.349 1.00 95.88 100 TYR A N 1
ATOM 813 C CA . TYR A 1 100 ? 6.941 -5.752 0.055 1.00 95.88 100 TYR A CA 1
ATOM 814 C C . TYR A 1 100 ? 8.432 -5.651 0.340 1.00 95.88 100 TYR A C 1
ATOM 816 O O . TYR A 1 100 ? 9.217 -6.490 -0.103 1.00 95.88 100 TYR A O 1
ATOM 824 N N . ASP A 1 101 ? 8.825 -4.621 1.084 1.00 93.88 101 ASP A N 1
ATOM 825 C CA . ASP A 1 101 ? 10.182 -4.516 1.606 1.00 93.88 101 ASP A CA 1
ATOM 826 C C . ASP A 1 101 ? 10.410 -5.484 2.781 1.00 93.88 101 ASP A C 1
ATOM 828 O O . ASP A 1 101 ? 9.513 -6.212 3.214 1.00 93.88 101 ASP A O 1
ATOM 832 N N . GLU A 1 102 ? 11.629 -5.494 3.325 1.00 92.19 102 GLU A N 1
ATOM 833 C CA . GLU A 1 102 ? 11.968 -6.374 4.446 1.00 92.19 102 GLU A CA 1
ATOM 834 C C . GLU A 1 102 ? 11.142 -6.081 5.704 1.00 92.19 102 GLU A C 1
ATOM 836 O O . GLU A 1 102 ? 10.961 -6.980 6.509 1.00 92.19 102 GLU A O 1
ATOM 841 N N . LYS A 1 103 ? 10.579 -4.878 5.868 1.00 91.94 103 LYS A N 1
ATOM 842 C CA . LYS A 1 103 ? 9.689 -4.512 6.984 1.00 91.94 103 LYS A CA 1
ATOM 843 C C . LYS A 1 103 ? 8.213 -4.756 6.659 1.00 91.94 103 LYS A C 1
ATOM 845 O O . LYS A 1 103 ? 7.334 -4.408 7.449 1.00 91.94 103 LYS A O 1
ATOM 850 N N . GLY A 1 104 ? 7.941 -5.359 5.504 1.00 95.50 104 GLY A N 1
ATOM 851 C CA . GLY A 1 104 ? 6.609 -5.678 5.030 1.00 95.50 104 GLY A CA 1
ATOM 852 C C . GLY A 1 104 ? 5.818 -4.463 4.567 1.00 95.50 104 GLY A C 1
ATOM 853 O O . GLY A 1 104 ? 4.593 -4.539 4.540 1.00 95.50 104 GLY A O 1
ATOM 854 N N . ALA A 1 105 ? 6.467 -3.347 4.236 1.00 96.75 105 ALA A N 1
ATOM 855 C CA . ALA A 1 105 ? 5.824 -2.166 3.675 1.00 96.75 105 ALA A CA 1
ATOM 856 C C . ALA A 1 105 ? 5.761 -2.258 2.144 1.00 96.75 105 ALA A C 1
ATOM 858 O O . ALA A 1 105 ? 6.702 -2.718 1.502 1.00 96.75 105 ALA A O 1
ATOM 859 N N . THR A 1 106 ? 4.660 -1.795 1.549 1.00 98.00 106 THR A N 1
ATOM 860 C CA . THR A 1 106 ? 4.566 -1.638 0.084 1.00 98.00 106 THR A CA 1
ATOM 861 C C . THR A 1 106 ? 5.122 -0.282 -0.362 1.00 98.00 106 THR A C 1
ATOM 863 O O . THR A 1 106 ? 5.181 0.645 0.452 1.00 98.00 106 THR A O 1
ATOM 866 N N . PRO A 1 107 ? 5.431 -0.079 -1.655 1.00 98.00 107 PRO A N 1
ATOM 867 C CA . PRO A 1 107 ? 5.852 1.226 -2.170 1.00 98.00 107 PRO A CA 1
ATOM 868 C C . PRO A 1 107 ? 4.868 2.358 -1.847 1.00 98.00 107 PRO A C 1
ATOM 870 O O . PRO A 1 107 ? 5.286 3.476 -1.549 1.00 98.00 107 PRO A O 1
ATOM 873 N N . LEU A 1 108 ? 3.562 2.060 -1.797 1.00 98.62 108 LEU A N 1
ATOM 874 C CA . LEU A 1 108 ? 2.535 3.030 -1.409 1.00 98.62 108 LEU A CA 1
ATOM 875 C C . LEU A 1 108 ? 2.688 3.484 0.053 1.00 98.62 108 LEU A C 1
ATOM 877 O O . LEU A 1 108 ? 2.470 4.660 0.345 1.00 98.62 108 LEU A O 1
ATOM 881 N N . HIS A 1 109 ? 3.106 2.599 0.965 1.00 98.12 109 HIS A N 1
ATOM 882 C CA . HIS A 1 109 ? 3.430 2.984 2.343 1.00 98.12 109 HIS A CA 1
ATOM 883 C C . HIS A 1 109 ? 4.638 3.929 2.365 1.00 98.12 109 HIS A C 1
ATOM 885 O O . HIS A 1 109 ? 4.596 4.963 3.033 1.00 98.12 109 HIS A O 1
ATOM 891 N N . SER A 1 110 ? 5.684 3.638 1.591 1.00 97.06 110 SER A N 1
ATOM 892 C CA . SER A 1 110 ? 6.865 4.505 1.485 1.00 97.06 110 SER A CA 1
ATOM 893 C C . SER A 1 110 ? 6.516 5.895 0.943 1.00 97.06 110 SER A C 1
ATOM 895 O O . SER A 1 110 ? 6.920 6.901 1.527 1.00 97.06 110 SER A O 1
ATOM 897 N N . TRP A 1 111 ? 5.684 5.986 -0.097 1.00 98.38 111 TRP A N 1
ATOM 898 C CA . TRP A 1 111 ? 5.226 7.274 -0.628 1.00 98.38 111 TRP A CA 1
ATOM 899 C C . TRP A 1 111 ? 4.405 8.084 0.387 1.00 98.38 111 TRP A C 1
ATOM 901 O O . TRP A 1 111 ? 4.572 9.299 0.495 1.00 98.38 111 TRP A O 1
ATOM 911 N N . ILE A 1 112 ? 3.565 7.430 1.197 1.00 98.44 112 ILE A N 1
ATOM 912 C CA . ILE A 1 112 ? 2.828 8.093 2.288 1.00 98.44 112 ILE A CA 1
ATOM 913 C C . ILE A 1 112 ? 3.776 8.583 3.388 1.00 98.44 112 ILE A C 1
ATOM 915 O O . ILE A 1 112 ? 3.560 9.665 3.941 1.00 98.44 112 ILE A O 1
ATOM 919 N N . LEU A 1 113 ? 4.796 7.788 3.730 1.00 97.00 113 LEU A N 1
ATOM 920 C CA . LEU A 1 113 ? 5.791 8.133 4.748 1.00 97.00 113 LEU A CA 1
ATOM 921 C C . LEU A 1 113 ? 6.581 9.381 4.350 1.00 97.00 113 LEU A C 1
ATOM 923 O O . LEU A 1 113 ? 6.785 10.271 5.179 1.00 97.00 113 LEU A O 1
ATOM 927 N N . LEU A 1 114 ? 7.024 9.436 3.094 1.00 96.88 114 LEU A N 1
ATOM 928 C CA . LEU A 1 114 ? 7.763 10.568 2.549 1.00 96.88 114 LEU A CA 1
ATOM 929 C C . LEU A 1 114 ? 6.861 11.803 2.456 1.00 96.88 114 LEU A C 1
ATOM 931 O O . LEU A 1 114 ? 7.196 12.848 3.022 1.00 96.88 114 LEU A O 1
ATOM 935 N N . GLY A 1 115 ? 5.686 11.649 1.834 1.00 96.94 115 GLY A N 1
ATOM 936 C CA . GLY A 1 115 ? 4.624 12.656 1.761 1.00 96.94 115 GLY A CA 1
ATOM 937 C C . GLY A 1 115 ? 5.028 13.976 1.099 1.00 96.94 115 GLY A C 1
ATOM 938 O O . GLY A 1 115 ? 4.334 14.977 1.272 1.00 96.94 115 GLY A O 1
ATOM 939 N N . ASP A 1 116 ? 6.150 13.999 0.382 1.00 97.31 116 ASP A N 1
ATOM 940 C CA . ASP A 1 116 ? 6.539 15.097 -0.496 1.00 97.31 116 ASP A CA 1
ATOM 941 C C . ASP A 1 116 ? 5.679 15.098 -1.783 1.00 97.31 116 ASP A C 1
ATOM 943 O O . ASP A 1 116 ? 5.001 14.107 -2.073 1.00 97.31 116 ASP A O 1
ATOM 947 N N . PRO A 1 117 ? 5.667 16.195 -2.565 1.00 97.38 117 PRO A N 1
ATOM 948 C CA . PRO A 1 117 ? 4.816 16.304 -3.750 1.00 97.38 117 PRO A CA 1
ATOM 949 C C . PRO A 1 117 ? 5.011 15.199 -4.797 1.00 97.38 117 PRO A C 1
ATOM 951 O O . PRO A 1 117 ? 4.036 14.801 -5.435 1.00 97.38 117 PRO A O 1
ATOM 954 N N . GLU A 1 118 ? 6.235 14.699 -4.979 1.00 97.62 118 GLU A N 1
ATOM 955 C CA . GLU A 1 118 ? 6.533 13.647 -5.955 1.00 97.62 118 GLU A CA 1
ATOM 956 C C . GLU A 1 118 ? 5.967 12.314 -5.464 1.00 97.62 118 GLU A C 1
ATOM 958 O O . GLU A 1 118 ? 5.201 11.671 -6.181 1.00 97.62 118 GLU A O 1
ATOM 963 N N . SER A 1 119 ? 6.226 11.963 -4.201 1.00 98.19 119 SER A N 1
ATOM 964 C CA . SER A 1 119 ? 5.666 10.773 -3.553 1.00 98.19 119 SER A CA 1
ATOM 965 C C . SER A 1 119 ? 4.131 10.779 -3.530 1.00 98.19 119 SER A C 1
ATOM 967 O O . SER A 1 119 ? 3.493 9.767 -3.816 1.00 98.19 119 SER A O 1
ATOM 969 N N . VAL A 1 120 ? 3.509 11.925 -3.238 1.00 98.44 120 VAL A N 1
ATOM 970 C CA . VAL A 1 120 ? 2.044 12.084 -3.269 1.00 98.44 120 VAL A CA 1
ATOM 971 C C . VAL A 1 120 ? 1.490 11.843 -4.676 1.00 98.44 120 VAL A C 1
ATOM 973 O O . VAL A 1 120 ? 0.468 11.171 -4.827 1.00 98.44 120 VAL A O 1
ATOM 976 N N . ASN A 1 121 ? 2.163 12.357 -5.708 1.00 98.31 121 ASN A N 1
ATOM 977 C CA . ASN A 1 121 ? 1.774 12.116 -7.094 1.00 98.31 121 ASN A CA 1
ATOM 978 C C . ASN A 1 121 ? 1.929 10.632 -7.472 1.00 98.31 121 ASN A C 1
ATOM 980 O O . ASN A 1 121 ? 1.030 10.071 -8.093 1.00 98.31 121 ASN A O 1
ATOM 984 N N . SER A 1 122 ? 3.015 9.978 -7.055 1.00 98.75 122 SER A N 1
ATOM 985 C CA . SER A 1 122 ? 3.237 8.539 -7.263 1.00 98.75 122 SER A CA 1
ATOM 986 C C . SER A 1 122 ? 2.138 7.687 -6.621 1.00 98.75 122 SER A C 1
ATOM 988 O O . SER A 1 122 ? 1.596 6.788 -7.266 1.00 98.75 122 SER A O 1
ATOM 990 N N . LEU A 1 123 ? 1.735 8.027 -5.389 1.00 98.75 123 LEU A N 1
ATOM 991 C CA . LEU A 1 123 ? 0.597 7.405 -4.711 1.00 98.75 123 LEU A CA 1
ATOM 992 C C . LEU A 1 123 ? -0.692 7.540 -5.528 1.00 98.75 123 LEU A C 1
ATOM 994 O O . LEU A 1 123 ? -1.379 6.545 -5.750 1.00 98.75 123 LEU A O 1
ATOM 998 N N . GLU A 1 124 ? -1.031 8.750 -5.982 1.00 98.69 124 GLU A N 1
ATOM 999 C CA . GLU A 1 124 ? -2.262 8.959 -6.749 1.00 98.69 124 GLU A CA 1
ATOM 1000 C C . GLU A 1 124 ? -2.234 8.227 -8.099 1.00 98.69 124 GLU A C 1
ATOM 1002 O O . GLU A 1 124 ? -3.232 7.605 -8.462 1.00 98.69 124 GLU A O 1
ATOM 1007 N N . VAL A 1 125 ? -1.103 8.230 -8.812 1.00 98.75 125 VAL A N 1
ATOM 1008 C CA . VAL A 1 125 ? -0.942 7.476 -10.066 1.00 98.75 125 VAL A CA 1
ATOM 1009 C C . VAL A 1 125 ? -1.161 5.983 -9.827 1.00 98.75 125 VAL A C 1
ATOM 1011 O O . VAL A 1 125 ? -1.950 5.364 -10.536 1.00 98.75 125 VAL A O 1
ATOM 1014 N N . ALA A 1 126 ? -0.533 5.390 -8.811 1.00 98.81 126 ALA A N 1
ATOM 1015 C CA . ALA A 1 126 ? -0.720 3.970 -8.522 1.00 98.81 126 ALA A CA 1
ATOM 1016 C C . ALA A 1 126 ? -2.195 3.615 -8.256 1.00 98.81 126 ALA A C 1
ATOM 1018 O O . ALA A 1 126 ? -2.701 2.634 -8.802 1.00 98.81 126 ALA A O 1
ATOM 1019 N N . LEU A 1 127 ? -2.912 4.445 -7.491 1.00 98.81 127 LEU A N 1
ATOM 1020 C CA . LEU A 1 127 ? -4.342 4.254 -7.222 1.00 98.81 127 LEU A CA 1
ATOM 1021 C C . LEU A 1 127 ? -5.202 4.406 -8.489 1.00 98.81 127 LEU A C 1
ATOM 1023 O O . LEU A 1 127 ? -6.123 3.618 -8.699 1.00 98.81 127 LEU A O 1
ATOM 1027 N N . GLN A 1 128 ? -4.882 5.357 -9.375 1.00 98.62 128 GLN A N 1
ATOM 1028 C CA . GLN A 1 128 ? -5.550 5.499 -10.681 1.00 98.62 128 GLN A CA 1
ATOM 1029 C C . GLN A 1 128 ? -5.402 4.252 -11.556 1.00 98.62 128 GLN A C 1
ATOM 1031 O O . GLN A 1 128 ? -6.319 3.912 -12.303 1.00 98.62 128 GLN A O 1
ATOM 1036 N N . PHE A 1 129 ? -4.260 3.572 -11.455 1.00 98.56 129 PHE A N 1
ATOM 1037 C CA . PHE A 1 129 ? -3.959 2.348 -12.193 1.00 98.56 129 PHE A CA 1
ATOM 1038 C C . PHE A 1 129 ? -4.330 1.063 -11.438 1.00 98.56 129 PHE A C 1
ATOM 1040 O O . PHE A 1 129 ? -3.935 -0.024 -11.852 1.00 98.56 129 PHE A O 1
ATOM 1047 N N . GLY A 1 130 ? -5.139 1.164 -10.378 1.00 97.62 130 GLY A N 1
ATOM 1048 C CA . GLY A 1 130 ? -5.768 0.009 -9.737 1.00 97.62 130 GLY A CA 1
ATOM 1049 C C . GLY A 1 130 ? -4.975 -0.619 -8.594 1.00 97.62 130 GLY A C 1
ATOM 1050 O O . GLY A 1 130 ? -5.255 -1.760 -8.234 1.00 97.62 130 GLY A O 1
ATOM 1051 N N . ALA A 1 131 ? -4.007 0.090 -8.004 1.00 98.56 131 ALA A N 1
ATOM 1052 C CA . ALA A 1 131 ? -3.442 -0.333 -6.726 1.00 98.56 131 ALA A CA 1
ATOM 1053 C C . ALA A 1 131 ? -4.546 -0.433 -5.661 1.00 98.56 131 ALA A C 1
ATOM 1055 O O . ALA A 1 131 ? -5.383 0.465 -5.545 1.00 98.56 131 ALA A O 1
ATOM 1056 N N . ASP A 1 132 ? -4.537 -1.508 -4.869 1.00 98.69 132 ASP A N 1
ATOM 1057 C CA . ASP A 1 132 ? -5.484 -1.651 -3.765 1.00 98.69 132 ASP A CA 1
ATOM 1058 C C . ASP A 1 132 ? -5.224 -0.580 -2.695 1.00 98.69 132 ASP A C 1
ATOM 1060 O O . ASP A 1 132 ? -4.199 -0.553 -2.012 1.00 98.69 132 ASP A O 1
ATOM 1064 N N . VAL A 1 133 ? -6.198 0.309 -2.530 1.00 98.75 133 VAL A N 1
ATOM 1065 C CA . VAL A 1 133 ? -6.174 1.400 -1.554 1.00 98.75 133 VAL A CA 1
ATOM 1066 C C . VAL A 1 133 ? -6.192 0.902 -0.098 1.00 98.75 133 VAL A C 1
ATOM 1068 O O . VAL A 1 133 ? -5.867 1.652 0.826 1.00 98.75 133 VAL A O 1
ATOM 1071 N N . ASN A 1 134 ? -6.561 -0.362 0.127 1.00 98.31 134 ASN A N 1
ATOM 1072 C CA . ASN A 1 134 ? -6.641 -0.994 1.442 1.00 98.31 134 ASN A CA 1
ATOM 1073 C C . ASN A 1 134 ? -5.454 -1.915 1.753 1.00 98.31 134 ASN A C 1
ATOM 1075 O O . ASN A 1 134 ? -5.519 -2.652 2.742 1.00 98.31 134 ASN A O 1
ATOM 1079 N N . MET A 1 135 ? -4.368 -1.841 0.969 1.00 98.25 135 MET A N 1
ATOM 1080 C CA . MET A 1 135 ? -3.123 -2.559 1.251 1.00 98.25 135 MET A CA 1
ATOM 1081 C C . MET A 1 135 ? -2.686 -2.388 2.701 1.00 98.25 135 MET A C 1
ATOM 1083 O O . MET A 1 135 ? -2.818 -1.311 3.296 1.00 98.25 135 MET A O 1
ATOM 1087 N N . ARG A 1 136 ? -2.131 -3.472 3.244 1.00 97.50 136 ARG A N 1
ATOM 1088 C CA . ARG A 1 136 ? -1.626 -3.545 4.610 1.00 97.50 136 ARG A CA 1
ATOM 1089 C C . ARG A 1 136 ? -0.155 -3.905 4.621 1.00 97.50 136 ARG A C 1
ATOM 1091 O O . ARG A 1 136 ? 0.270 -4.726 3.810 1.00 97.50 136 ARG A O 1
ATOM 1098 N N . ASN A 1 137 ? 0.580 -3.352 5.580 1.00 96.06 137 ASN A N 1
ATOM 1099 C CA . ASN A 1 137 ? 1.864 -3.916 5.969 1.00 96.06 137 ASN A CA 1
ATOM 1100 C C . ASN A 1 137 ? 1.696 -5.394 6.346 1.00 96.06 137 ASN A C 1
ATOM 1102 O O . ASN A 1 137 ? 0.697 -5.772 6.969 1.00 96.06 137 ASN A O 1
ATOM 1106 N N . ILE A 1 138 ? 2.695 -6.212 6.038 1.00 95.12 138 ILE A N 1
ATOM 1107 C CA . ILE A 1 138 ? 2.728 -7.628 6.415 1.00 95.12 138 ILE A CA 1
ATOM 1108 C C . ILE A 1 138 ? 3.824 -7.894 7.444 1.00 95.12 138 ILE A C 1
ATOM 1110 O O . ILE A 1 138 ? 4.801 -7.158 7.539 1.00 95.12 138 ILE A O 1
ATOM 1114 N N . LYS A 1 139 ? 3.668 -8.964 8.225 1.00 91.94 139 LYS A N 1
ATOM 1115 C CA . LYS A 1 139 ? 4.776 -9.495 9.019 1.00 91.94 139 LYS A CA 1
ATOM 1116 C C . LYS A 1 139 ? 5.726 -10.239 8.079 1.00 91.94 139 LYS A C 1
ATOM 1118 O O . LYS A 1 139 ? 5.269 -11.027 7.254 1.00 91.94 139 LYS A O 1
ATOM 1123 N N . THR A 1 140 ? 7.020 -10.016 8.237 1.00 91.88 140 THR A N 1
ATOM 1124 C CA . THR A 1 140 ? 8.093 -10.692 7.499 1.00 91.88 140 THR A CA 1
ATOM 1125 C C . THR A 1 140 ? 9.034 -11.385 8.490 1.00 91.88 140 THR A C 1
ATOM 1127 O O . THR A 1 140 ? 8.756 -11.462 9.690 1.00 91.88 140 THR A O 1
ATOM 1130 N N . GLU A 1 141 ? 10.160 -11.896 7.996 1.00 89.19 141 GLU A N 1
ATOM 1131 C CA . GLU A 1 141 ? 11.236 -12.438 8.829 1.00 89.19 141 GLU A CA 1
ATOM 1132 C C . GLU A 1 141 ? 12.065 -11.348 9.531 1.00 89.19 141 GLU A C 1
ATOM 1134 O O . GLU A 1 141 ? 12.793 -11.651 10.474 1.00 89.19 141 GLU A O 1
ATOM 1139 N N . HIS A 1 142 ? 11.953 -10.080 9.113 1.00 89.12 142 HIS A N 1
ATOM 1140 C CA . HIS A 1 142 ? 12.660 -8.980 9.765 1.00 89.12 142 HIS A CA 1
ATOM 1141 C C . HIS A 1 142 ? 12.119 -8.774 11.181 1.00 89.12 142 HIS A C 1
ATOM 1143 O O . HIS A 1 142 ? 10.900 -8.691 11.379 1.00 89.12 142 HIS A O 1
ATOM 1149 N N . GLU A 1 143 ? 13.029 -8.622 12.147 1.00 85.88 143 GLU A N 1
ATOM 1150 C CA . GLU A 1 143 ? 12.718 -8.553 13.579 1.00 85.88 143 GLU A CA 1
ATOM 1151 C C . GLU A 1 143 ? 11.657 -7.495 13.893 1.00 85.88 143 GLU A C 1
ATOM 1153 O O . GLU A 1 143 ? 10.666 -7.811 14.536 1.00 85.88 143 GLU A O 1
ATOM 1158 N N . ASP A 1 144 ? 11.776 -6.296 13.322 1.00 86.94 144 ASP A N 1
ATOM 1159 C CA . ASP A 1 144 ? 10.843 -5.184 13.552 1.00 86.94 144 ASP A CA 1
ATOM 1160 C C . ASP A 1 144 ? 9.555 -5.196 12.708 1.00 86.94 144 ASP A C 1
ATOM 1162 O O . ASP A 1 144 ? 8.690 -4.339 12.895 1.00 86.94 144 ASP A O 1
ATOM 1166 N N . SER A 1 145 ? 9.374 -6.135 11.771 1.00 89.69 145 SER A N 1
ATOM 1167 C CA . SER A 1 145 ? 8.216 -6.104 10.849 1.00 89.69 145 SER A CA 1
ATOM 1168 C C . SER A 1 145 ? 6.863 -6.220 11.565 1.00 89.69 145 SER A C 1
ATOM 1170 O O . SER A 1 145 ? 5.832 -5.738 11.091 1.00 89.69 145 SER A O 1
ATOM 1172 N N . HIS A 1 146 ? 6.854 -6.824 12.755 1.00 86.88 146 HIS A N 1
ATOM 1173 C CA . HIS A 1 146 ? 5.658 -7.000 13.574 1.00 86.88 146 HIS A CA 1
ATOM 1174 C C . HIS A 1 146 ? 5.058 -5.679 14.095 1.00 86.88 146 HIS A C 1
ATOM 1176 O O . HIS A 1 146 ? 3.868 -5.647 14.418 1.00 86.88 146 HIS A O 1
ATOM 1182 N N . ILE A 1 147 ? 5.850 -4.601 14.166 1.00 87.31 147 ILE A N 1
ATOM 1183 C CA . ILE A 1 147 ? 5.440 -3.292 14.706 1.00 87.31 147 ILE A CA 1
ATOM 1184 C C . ILE A 1 147 ? 4.374 -2.636 13.819 1.00 87.31 147 ILE A C 1
ATOM 1186 O O . ILE A 1 147 ? 3.421 -2.011 14.306 1.00 87.31 147 ILE A O 1
ATOM 1190 N N . ASP A 1 148 ? 4.535 -2.774 12.504 1.00 90.56 148 ASP A N 1
ATOM 1191 C CA . ASP A 1 148 ? 3.663 -2.161 11.507 1.00 90.56 148 AS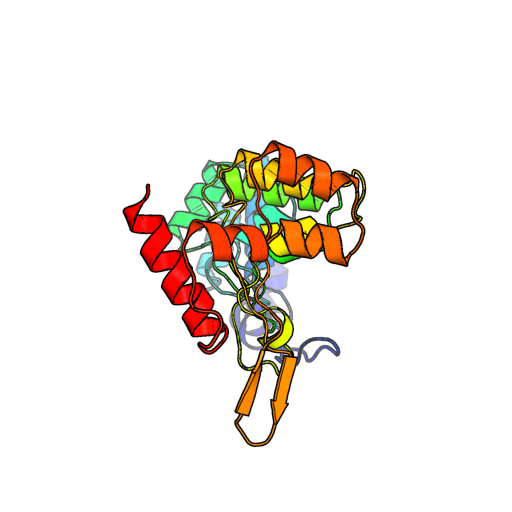P A CA 1
ATOM 1192 C C . ASP A 1 148 ? 2.700 -3.155 10.853 1.00 90.56 148 ASP A C 1
ATOM 1194 O O . ASP A 1 148 ? 1.749 -2.728 10.201 1.00 90.56 148 ASP A O 1
ATOM 1198 N N . ALA A 1 149 ? 2.873 -4.460 11.082 1.00 92.12 149 ALA A N 1
ATOM 1199 C CA . ALA A 1 149 ? 2.023 -5.502 10.519 1.00 92.12 149 ALA A CA 1
ATOM 1200 C C . ALA A 1 149 ? 0.516 -5.204 10.681 1.00 92.12 149 ALA A C 1
ATOM 1202 O O . ALA A 1 149 ? 0.016 -4.789 11.734 1.00 92.12 149 ALA A O 1
ATOM 1203 N N . GLY A 1 150 ? -0.220 -5.397 9.587 1.00 94.00 150 GLY A N 1
ATOM 1204 C CA . GLY A 1 150 ? -1.658 -5.177 9.495 1.00 94.00 150 GLY A CA 1
ATOM 1205 C C . GLY A 1 150 ? -2.090 -3.713 9.360 1.00 94.00 150 GLY A C 1
ATOM 1206 O O . GLY A 1 150 ? -3.272 -3.475 9.085 1.00 94.00 150 GLY A O 1
ATOM 1207 N N . LYS A 1 151 ? -1.198 -2.720 9.523 1.00 95.38 151 LYS A N 1
ATOM 1208 C CA . LYS A 1 151 ? -1.551 -1.302 9.317 1.00 95.38 151 LYS A CA 1
ATOM 1209 C C . LYS A 1 151 ? -1.917 -1.083 7.856 1.00 95.38 151 LYS A C 1
ATOM 1211 O O . LYS A 1 151 ? -1.163 -1.477 6.980 1.00 95.38 151 LYS A O 1
ATOM 1216 N N . THR A 1 152 ? -3.068 -0.459 7.600 1.00 98.06 152 THR A N 1
ATOM 1217 C CA . THR A 1 152 ? -3.433 -0.040 6.237 1.00 98.06 152 THR A CA 1
ATOM 1218 C C . THR A 1 152 ? -2.712 1.250 5.851 1.00 98.06 152 THR A C 1
ATOM 1220 O O . THR A 1 152 ? -2.329 2.031 6.731 1.00 98.06 152 THR A O 1
ATOM 1223 N N . LEU A 1 153 ? -2.676 1.556 4.551 1.00 98.62 153 LEU A N 1
ATOM 1224 C CA . LEU A 1 153 ? -2.267 2.871 4.038 1.00 98.62 153 LEU A CA 1
ATOM 1225 C C . LEU A 1 153 ? -2.934 4.032 4.805 1.00 98.62 153 LEU A C 1
ATOM 1227 O O . LEU A 1 153 ? -2.280 5.010 5.176 1.00 98.62 153 LEU A O 1
ATOM 1231 N N . LEU A 1 154 ? -4.229 3.903 5.126 1.00 98.62 154 LEU A N 1
ATOM 1232 C CA . LEU A 1 154 ? -4.976 4.935 5.849 1.00 98.62 154 LEU A CA 1
ATOM 1233 C C . LEU A 1 154 ? -4.561 5.063 7.328 1.00 98.62 154 LEU A C 1
ATOM 1235 O O . LEU A 1 154 ? -4.559 6.176 7.851 1.00 98.62 154 LEU A O 1
ATOM 1239 N N . HIS A 1 155 ? -4.153 3.975 7.998 1.00 98.38 155 HIS A N 1
ATOM 1240 C CA . HIS A 1 155 ? -3.606 4.047 9.365 1.00 98.38 155 HIS A CA 1
ATOM 1241 C C . HIS A 1 155 ? -2.307 4.857 9.410 1.00 98.38 155 HIS A C 1
ATOM 1243 O O . HIS A 1 155 ? -2.093 5.622 10.354 1.00 98.38 155 HIS A O 1
ATOM 1249 N N . GLN A 1 156 ? -1.446 4.694 8.403 1.00 97.88 156 GLN A N 1
ATOM 1250 C CA . GLN A 1 156 ? -0.198 5.443 8.308 1.00 97.88 156 GLN A CA 1
ATOM 1251 C C . GLN A 1 156 ? -0.450 6.905 7.926 1.00 97.88 156 GLN A C 1
ATOM 1253 O O . GLN A 1 156 ? 0.055 7.813 8.585 1.00 97.88 156 GLN A O 1
ATOM 1258 N N . ALA A 1 157 ? -1.296 7.157 6.922 1.00 98.38 157 ALA A N 1
ATOM 1259 C CA . ALA A 1 157 ? -1.656 8.515 6.520 1.00 98.38 157 ALA A CA 1
ATOM 1260 C C . ALA A 1 157 ? -2.319 9.309 7.661 1.00 98.38 157 ALA A C 1
ATOM 1262 O O . ALA A 1 157 ? -2.100 10.514 7.778 1.00 98.38 157 ALA A O 1
ATOM 1263 N N . ALA A 1 158 ? -3.078 8.645 8.543 1.00 98.50 158 ALA A N 1
ATOM 1264 C CA . ALA A 1 158 ? -3.753 9.276 9.676 1.00 98.50 158 ALA A CA 1
ATOM 1265 C C . ALA A 1 158 ? -2.800 9.961 10.669 1.00 98.50 158 ALA A C 1
ATOM 1267 O O . ALA A 1 158 ? -3.191 10.957 11.283 1.00 98.50 158 ALA A O 1
ATOM 1268 N N . ILE A 1 159 ? -1.561 9.476 10.794 1.00 97.50 159 ILE A N 1
ATOM 1269 C CA . ILE A 1 159 ? -0.538 10.056 11.679 1.00 97.50 159 ILE A CA 1
ATOM 1270 C C . ILE A 1 159 ? 0.469 10.952 10.950 1.00 97.50 159 ILE A C 1
ATOM 1272 O O . ILE A 1 159 ? 1.381 11.475 11.580 1.00 97.50 159 ILE A O 1
ATOM 1276 N N . SER A 1 160 ? 0.336 11.119 9.633 1.00 96.06 160 SER A N 1
ATOM 1277 C CA . SER A 1 160 ? 1.282 11.914 8.854 1.00 96.06 160 SER A CA 1
ATOM 1278 C C . SER A 1 160 ? 1.126 13.408 9.141 1.00 96.06 160 SER A C 1
ATOM 1280 O O . SER A 1 160 ? 0.031 13.970 9.043 1.00 96.06 160 SER A O 1
ATOM 1282 N N . GLU A 1 161 ? 2.251 14.055 9.438 1.00 96.00 161 GLU A N 1
ATOM 1283 C CA . GLU A 1 161 ? 2.384 15.508 9.611 1.00 96.00 161 GLU A CA 1
ATOM 1284 C C . GLU A 1 161 ? 2.993 16.194 8.378 1.00 96.00 161 GLU A C 1
ATOM 1286 O O . GLU A 1 161 ? 3.295 17.392 8.399 1.00 96.00 161 GLU A O 1
ATOM 1291 N N . LYS A 1 162 ? 3.185 15.444 7.284 1.00 96.44 162 LYS A N 1
ATOM 1292 C CA . LYS A 1 162 ? 3.750 15.967 6.037 1.00 96.44 162 LYS A CA 1
ATOM 1293 C C . LYS A 1 162 ? 2.830 17.036 5.455 1.00 96.44 162 LYS A C 1
ATOM 1295 O O . LYS A 1 162 ? 1.614 16.864 5.402 1.00 96.44 162 LYS A O 1
ATOM 1300 N N . LYS A 1 163 ? 3.411 18.172 5.062 1.00 94.62 163 LYS A N 1
ATOM 1301 C CA . LYS A 1 163 ? 2.659 19.322 4.550 1.00 94.62 163 LYS A CA 1
ATOM 1302 C C . LYS A 1 163 ? 2.440 19.190 3.035 1.00 94.62 163 LYS A C 1
ATOM 1304 O O . LYS A 1 163 ? 3.407 18.889 2.344 1.00 94.62 163 LYS A O 1
ATOM 1309 N N . PRO A 1 164 ? 1.242 19.523 2.518 1.00 96.62 164 PRO A N 1
ATOM 1310 C CA . PRO A 1 164 ? 0.039 19.918 3.259 1.00 96.62 164 PRO A CA 1
ATOM 1311 C C . PRO A 1 164 ? -0.587 18.744 4.036 1.00 96.62 164 PRO A C 1
ATOM 1313 O O . PRO A 1 164 ? -0.834 17.675 3.478 1.00 96.62 164 PRO A O 1
ATOM 1316 N N . VAL A 1 165 ? -0.857 18.948 5.332 1.00 97.44 165 VAL A N 1
ATOM 1317 C CA . VAL A 1 165 ? -1.361 17.886 6.222 1.00 97.44 165 VAL A CA 1
ATOM 1318 C C . VAL A 1 165 ? -2.719 17.392 5.738 1.00 97.44 165 VAL A C 1
ATOM 1320 O O . VAL A 1 165 ? -3.634 18.188 5.522 1.00 97.44 165 VAL A O 1
ATOM 1323 N N . GLY A 1 166 ? -2.845 16.072 5.615 1.00 97.50 166 GLY A N 1
ATOM 1324 C CA . GLY A 1 166 ? -4.064 15.398 5.173 1.00 97.50 166 GLY A CA 1
ATOM 1325 C C . GLY A 1 166 ? -4.101 15.058 3.684 1.00 97.50 166 GLY A C 1
ATOM 1326 O O . GLY A 1 166 ? -5.004 14.335 3.287 1.00 97.50 166 GLY A O 1
ATOM 1327 N N . THR A 1 167 ? -3.119 15.479 2.878 1.00 98.31 167 THR A N 1
ATOM 1328 C CA . THR A 1 167 ? -3.132 15.241 1.419 1.00 98.31 167 THR A CA 1
ATOM 1329 C C . THR A 1 167 ? -3.233 13.750 1.068 1.00 98.31 167 THR A C 1
ATOM 1331 O O . THR A 1 167 ? -4.178 13.341 0.396 1.00 98.31 167 THR A O 1
ATOM 1334 N N . CYS A 1 168 ? -2.330 12.903 1.585 1.00 98.50 168 CYS A N 1
ATOM 1335 C CA . CYS A 1 168 ? -2.404 11.452 1.353 1.00 98.50 168 CYS A CA 1
ATOM 1336 C C . CYS A 1 168 ? -3.712 10.847 1.881 1.00 98.50 168 CYS A C 1
ATOM 1338 O O . CYS A 1 168 ? -4.272 9.944 1.272 1.00 98.50 168 CYS A O 1
ATOM 1340 N N . LEU A 1 169 ? -4.214 11.352 3.011 1.00 98.38 169 LEU A N 1
ATOM 1341 C CA . LEU A 1 169 ? -5.443 10.872 3.637 1.00 98.38 169 LEU A CA 1
ATOM 1342 C C . LEU A 1 169 ? -6.669 11.149 2.753 1.00 98.38 169 LEU A C 1
ATOM 1344 O O . LEU A 1 169 ? -7.499 10.266 2.557 1.00 98.38 169 LEU A O 1
ATOM 1348 N N . GLU A 1 170 ? -6.764 12.359 2.201 1.00 98.75 170 GLU A N 1
ATOM 1349 C CA . GLU A 1 170 ? -7.827 12.771 1.281 1.00 98.75 170 GLU A CA 1
ATOM 1350 C C . GLU A 1 170 ? -7.779 11.967 -0.024 1.00 98.75 170 GLU A C 1
ATOM 1352 O O . GLU A 1 170 ? -8.825 11.513 -0.489 1.00 98.75 170 GLU A O 1
ATOM 1357 N N . ILE A 1 171 ? -6.582 11.723 -0.571 1.00 98.81 171 ILE A N 1
ATOM 1358 C CA . ILE A 1 171 ? -6.389 10.867 -1.751 1.00 98.81 171 ILE A CA 1
ATOM 1359 C C . ILE A 1 171 ? -6.882 9.446 -1.464 1.00 98.81 171 ILE A C 1
ATOM 1361 O O . ILE A 1 171 ? -7.730 8.938 -2.190 1.00 98.81 171 ILE A O 1
ATOM 1365 N N . LEU A 1 172 ? -6.424 8.809 -0.386 1.00 98.88 172 LEU A N 1
ATOM 1366 C CA . LEU A 1 172 ? -6.843 7.445 -0.052 1.00 98.88 172 LEU A CA 1
ATOM 1367 C C . LEU A 1 172 ? -8.369 7.344 0.123 1.00 98.88 172 LEU A C 1
ATOM 1369 O O . LEU A 1 172 ? -8.994 6.431 -0.411 1.00 98.88 172 LEU A O 1
ATOM 1373 N N . ILE A 1 173 ? -8.999 8.311 0.799 1.00 98.81 173 ILE A N 1
ATOM 1374 C CA . ILE A 1 173 ? -10.464 8.357 0.946 1.00 98.81 173 ILE A CA 1
ATOM 1375 C C . ILE A 1 173 ? -11.156 8.519 -0.416 1.00 98.81 173 ILE A C 1
ATOM 1377 O O . ILE A 1 173 ? -12.135 7.824 -0.683 1.00 98.81 173 ILE A O 1
ATOM 1381 N N . LYS A 1 174 ? -10.641 9.389 -1.297 1.00 98.75 174 LYS A N 1
ATOM 1382 C CA . LYS A 1 174 ? -11.157 9.585 -2.665 1.00 98.75 174 LYS A CA 1
ATOM 1383 C C . LYS A 1 174 ? -11.172 8.279 -3.468 1.00 98.75 174 LYS A C 1
ATOM 1385 O O . LYS A 1 174 ? -12.126 8.056 -4.207 1.00 98.75 174 LYS A O 1
ATOM 1390 N N . TYR A 1 175 ? -10.156 7.428 -3.315 1.00 98.75 175 TYR A N 1
ATOM 1391 C CA . TYR A 1 175 ? -10.071 6.127 -3.996 1.00 98.75 175 TYR A CA 1
ATOM 1392 C C . TYR A 1 175 ? -10.733 4.973 -3.220 1.00 98.75 175 TYR A C 1
ATOM 1394 O O . TYR A 1 175 ? -10.590 3.818 -3.606 1.00 98.75 175 TYR A O 1
ATOM 1402 N N . GLY A 1 176 ? -11.502 5.263 -2.164 1.00 98.44 176 GLY A N 1
ATOM 1403 C CA . GLY A 1 176 ? -12.338 4.265 -1.490 1.00 98.44 176 GLY A CA 1
ATOM 1404 C C . GLY A 1 176 ? -11.659 3.505 -0.350 1.00 98.44 176 GLY A C 1
ATOM 1405 O O . GLY A 1 176 ? -12.057 2.376 -0.057 1.00 98.44 176 GLY A O 1
ATOM 1406 N N . ALA A 1 177 ? -10.657 4.097 0.308 1.00 98.62 177 ALA A N 1
ATOM 1407 C CA . ALA A 1 177 ? -10.092 3.530 1.531 1.00 98.62 177 ALA A CA 1
ATOM 1408 C C . ALA A 1 177 ? -11.175 3.282 2.591 1.00 98.62 177 ALA A C 1
ATOM 1410 O O . ALA A 1 177 ? -12.010 4.148 2.869 1.00 98.62 177 ALA A O 1
ATOM 1411 N N . ASP A 1 178 ? -11.123 2.121 3.240 1.00 98.44 178 ASP A N 1
ATOM 1412 C CA . ASP A 1 178 ? -11.997 1.803 4.361 1.00 98.44 178 ASP A CA 1
ATOM 1413 C C . ASP A 1 178 ? -11.601 2.625 5.592 1.00 98.44 178 ASP A C 1
ATOM 1415 O O . ASP A 1 178 ? -10.687 2.288 6.350 1.00 98.44 178 ASP A O 1
ATOM 1419 N N . VAL A 1 179 ? -12.338 3.713 5.812 1.00 98.62 179 VAL A N 1
ATOM 1420 C CA . VAL A 1 179 ? -12.143 4.629 6.944 1.00 98.62 179 VAL A CA 1
ATOM 1421 C C . VAL A 1 179 ? -12.336 3.973 8.312 1.00 98.62 179 VAL A C 1
ATOM 1423 O O . VAL A 1 179 ? -11.881 4.517 9.317 1.00 98.62 179 VAL A O 1
ATOM 1426 N N . ASN A 1 180 ? -12.992 2.810 8.346 1.00 98.50 180 ASN A N 1
ATOM 1427 C CA . ASN A 1 180 ? -13.284 2.030 9.544 1.00 98.50 180 ASN A CA 1
ATOM 1428 C C . ASN A 1 180 ? -12.524 0.694 9.568 1.00 98.50 180 ASN A C 1
ATOM 1430 O O . ASN A 1 180 ? -12.916 -0.216 10.303 1.00 98.50 180 ASN A O 1
ATOM 1434 N N . ALA A 1 181 ? -11.455 0.559 8.776 1.00 98.12 181 ALA A N 1
ATOM 1435 C CA . ALA A 1 181 ? -10.548 -0.574 8.885 1.00 98.12 181 ALA A CA 1
ATOM 1436 C C . ALA A 1 181 ? -9.977 -0.634 10.308 1.00 98.12 181 ALA A C 1
ATOM 1438 O O . ALA A 1 181 ? -9.461 0.364 10.807 1.00 98.12 181 ALA A O 1
ATOM 1439 N N . ALA A 1 182 ? -10.049 -1.798 10.948 1.00 97.06 182 ALA A N 1
ATOM 1440 C CA . ALA A 1 182 ? -9.431 -2.020 12.249 1.00 97.06 182 ALA A CA 1
ATOM 1441 C C . ALA A 1 182 ? -8.076 -2.729 12.098 1.00 97.06 182 ALA A C 1
ATOM 1443 O O . ALA A 1 182 ? -7.862 -3.514 11.163 1.00 97.06 182 ALA A O 1
ATOM 1444 N N . ASN A 1 183 ? -7.156 -2.443 13.018 1.00 95.00 183 ASN A N 1
ATOM 1445 C CA . ASN A 1 183 ? -5.914 -3.186 13.201 1.00 95.00 183 ASN A CA 1
ATOM 1446 C C . ASN A 1 183 ? -5.535 -3.275 14.689 1.00 95.00 183 ASN A C 1
ATOM 1448 O O . ASN A 1 183 ? -5.846 -2.373 15.465 1.00 95.00 183 ASN A O 1
ATOM 1452 N N . CYS A 1 184 ? -4.811 -4.323 15.082 1.00 93.31 184 CYS A N 1
ATOM 1453 C CA . CYS A 1 184 ? -4.093 -4.389 16.354 1.00 93.31 184 CYS A CA 1
ATOM 1454 C C . CYS A 1 184 ? -2.657 -4.828 16.074 1.00 93.31 184 CYS A C 1
ATOM 1456 O O . CYS A 1 184 ? -2.423 -5.900 15.521 1.00 93.31 184 CYS A O 1
ATOM 1458 N N . THR A 1 185 ? -1.693 -3.989 16.434 1.00 88.56 185 THR A N 1
ATOM 1459 C CA . THR A 1 185 ? -0.274 -4.290 16.234 1.00 88.56 185 THR A CA 1
ATOM 1460 C C . THR A 1 185 ? 0.275 -5.054 17.424 1.00 88.56 185 THR A C 1
ATOM 1462 O O . THR A 1 185 ? -0.240 -4.946 18.543 1.00 88.56 185 THR A O 1
ATOM 1465 N N . ILE A 1 186 ? 1.332 -5.817 17.181 1.00 87.88 186 ILE A N 1
ATOM 1466 C CA . ILE A 1 186 ? 2.063 -6.505 18.239 1.00 87.88 186 ILE A CA 1
ATOM 1467 C C . ILE A 1 186 ? 2.800 -5.440 19.065 1.00 87.88 186 ILE A C 1
ATOM 1469 O O . ILE A 1 186 ? 3.439 -4.552 18.503 1.00 87.88 186 ILE A O 1
ATOM 1473 N N . ASN A 1 187 ? 2.633 -5.488 20.386 1.00 85.94 187 ASN A N 1
ATOM 1474 C CA . ASN A 1 187 ? 3.352 -4.649 21.345 1.00 85.94 187 ASN A CA 1
ATOM 1475 C C . ASN A 1 187 ? 4.679 -5.296 21.731 1.00 85.94 187 ASN A C 1
ATOM 1477 O O . ASN A 1 187 ? 5.723 -4.663 21.663 1.00 85.94 187 ASN A O 1
ATOM 1481 N N . GLU A 1 188 ? 4.624 -6.565 22.119 1.00 85.00 188 GLU A N 1
ATOM 1482 C CA . GLU A 1 188 ? 5.786 -7.330 22.558 1.00 85.00 188 GLU A CA 1
ATOM 1483 C C . GLU A 1 188 ? 5.529 -8.824 22.352 1.00 85.00 188 GLU A C 1
ATOM 1485 O O . GLU A 1 188 ? 4.380 -9.280 22.288 1.00 85.00 188 GLU A O 1
ATOM 1490 N N . ILE A 1 189 ? 6.620 -9.576 22.240 1.00 84.62 189 ILE A N 1
ATOM 1491 C CA . ILE A 1 189 ? 6.614 -11.034 22.205 1.00 84.62 189 ILE A CA 1
ATOM 1492 C C . ILE A 1 189 ? 7.467 -11.497 23.383 1.00 84.62 189 ILE A C 1
ATOM 1494 O O . ILE A 1 189 ? 8.672 -11.258 23.403 1.00 84.62 189 ILE A O 1
ATOM 1498 N N . GLU A 1 190 ? 6.845 -12.143 24.365 1.00 86.75 190 GLU A N 1
ATOM 1499 C CA . GLU A 1 190 ? 7.515 -12.635 25.569 1.00 86.75 190 GLU A CA 1
ATOM 1500 C C . GLU A 1 190 ? 7.193 -14.119 25.763 1.00 86.75 190 GLU A C 1
ATOM 1502 O O . GLU A 1 190 ? 6.026 -14.492 25.874 1.00 86.75 190 GLU A O 1
ATOM 1507 N N . ASN A 1 191 ? 8.217 -14.980 25.820 1.00 87.00 191 ASN A N 1
ATOM 1508 C CA . ASN A 1 191 ? 8.060 -16.430 26.023 1.00 87.00 191 ASN A CA 1
ATOM 1509 C C . ASN A 1 191 ? 7.016 -17.059 25.074 1.00 87.00 191 ASN A C 1
ATOM 1511 O O . ASN A 1 191 ? 6.088 -17.735 25.521 1.00 87.00 191 ASN A O 1
ATOM 1515 N N . ASP A 1 192 ? 7.127 -16.754 23.776 1.00 83.25 192 ASP A N 1
ATOM 1516 C CA . ASP A 1 192 ? 6.200 -17.164 22.707 1.00 83.25 192 ASP A CA 1
ATOM 1517 C C . ASP A 1 192 ? 4.748 -16.662 22.849 1.00 83.25 192 ASP A C 1
ATOM 1519 O O . ASP A 1 192 ? 3.876 -17.023 22.053 1.00 83.25 192 ASP A O 1
ATOM 1523 N N . LYS A 1 193 ? 4.465 -15.781 23.816 1.00 86.94 193 LYS A N 1
ATOM 1524 C CA . LYS A 1 193 ? 3.178 -15.090 23.944 1.00 86.94 193 LYS A CA 1
ATOM 1525 C C . LYS A 1 193 ? 3.241 -13.734 23.263 1.00 86.94 193 LYS A C 1
ATOM 1527 O O . LYS A 1 193 ? 4.166 -12.956 23.476 1.00 86.94 193 LYS A O 1
ATOM 1532 N N . ILE A 1 194 ? 2.224 -13.448 22.457 1.00 88.75 194 ILE A N 1
ATOM 1533 C CA . ILE A 1 194 ? 2.100 -12.188 21.728 1.00 88.75 194 ILE A CA 1
ATOM 1534 C C . ILE A 1 194 ? 1.152 -11.275 22.494 1.00 88.75 194 ILE A C 1
ATOM 1536 O O . ILE A 1 194 ? -0.043 -11.557 22.590 1.00 88.75 194 ILE A O 1
ATOM 1540 N N . ASN A 1 195 ? 1.672 -10.155 22.980 1.00 90.38 195 ASN A N 1
ATOM 1541 C CA . ASN A 1 195 ? 0.861 -9.102 23.569 1.00 90.38 195 ASN A CA 1
ATOM 1542 C C . ASN A 1 195 ? 0.558 -8.058 22.495 1.00 90.38 195 ASN A C 1
ATOM 1544 O O . ASN A 1 195 ? 1.457 -7.546 21.828 1.00 90.38 195 ASN A O 1
ATOM 1548 N N . TYR A 1 196 ? -0.719 -7.729 22.324 1.00 92.06 196 TYR A N 1
ATOM 1549 C CA . TYR A 1 196 ? -1.176 -6.771 21.320 1.00 92.06 196 TYR A CA 1
ATOM 1550 C C . TYR A 1 196 ? -1.499 -5.420 21.949 1.00 92.06 196 TYR A C 1
ATOM 1552 O O . TYR A 1 196 ? -2.068 -5.337 23.042 1.00 92.06 196 TYR A O 1
ATOM 1560 N N . PHE A 1 197 ? -1.254 -4.348 21.200 1.00 92.19 197 PHE A N 1
ATOM 1561 C CA . PHE A 1 197 ? -1.901 -3.076 21.487 1.00 92.19 197 PHE A CA 1
ATOM 1562 C C . PHE A 1 197 ? -3.423 -3.195 21.343 1.00 92.19 197 PHE A C 1
ATOM 1564 O O . PHE A 1 197 ? -3.954 -4.072 20.654 1.00 92.19 197 PHE A O 1
ATOM 1571 N N . LYS A 1 198 ? -4.147 -2.263 21.973 1.00 93.25 198 LYS A N 1
ATOM 1572 C CA . LYS A 1 198 ? -5.595 -2.146 21.766 1.00 93.25 198 LYS A CA 1
ATOM 1573 C C . LYS A 1 198 ? -5.889 -1.980 20.265 1.00 93.25 198 LYS A C 1
ATOM 1575 O O . LYS A 1 198 ? -5.194 -1.192 19.606 1.00 93.25 198 LYS A O 1
ATOM 1580 N N . PRO A 1 199 ? -6.914 -2.672 19.731 1.00 96.75 199 PRO A N 1
ATOM 1581 C CA . PRO A 1 199 ? -7.350 -2.437 18.372 1.00 96.75 199 PRO A CA 1
ATOM 1582 C C . PRO A 1 199 ? -7.671 -0.961 18.165 1.00 96.75 199 PRO A C 1
ATOM 1584 O O . PRO A 1 199 ? -8.168 -0.277 19.063 1.00 96.75 199 PRO A O 1
ATOM 1587 N N . ASN A 1 200 ? -7.330 -0.472 16.987 1.00 97.12 200 ASN A N 1
ATOM 1588 C CA . ASN A 1 200 ? -7.479 0.917 16.614 1.00 97.12 200 ASN A CA 1
ATOM 1589 C C . ASN A 1 200 ? -7.898 1.023 15.151 1.00 97.12 200 ASN A C 1
ATOM 1591 O O . ASN A 1 200 ? -7.662 0.128 14.343 1.00 97.12 200 ASN A O 1
ATOM 1595 N N . THR A 1 201 ? -8.548 2.137 14.854 1.00 98.50 201 THR A N 1
ATOM 1596 C CA . THR A 1 201 ? -8.905 2.593 13.514 1.00 98.50 201 THR A CA 1
ATOM 1597 C C . THR A 1 201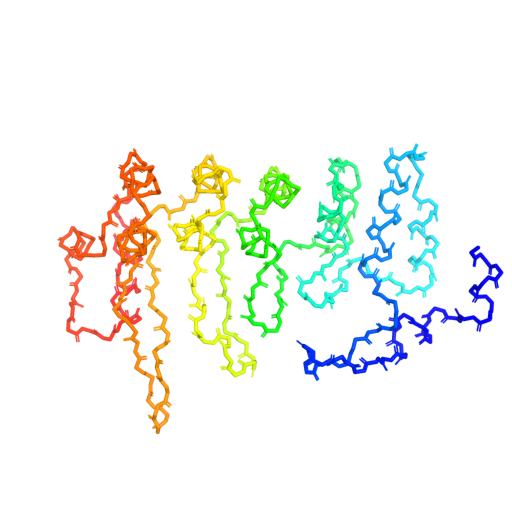 ? -7.976 3.735 13.088 1.00 98.50 201 THR A C 1
ATOM 1599 O O . THR A 1 201 ? -7.289 4.330 13.930 1.00 98.50 201 THR A O 1
ATOM 1602 N N . PRO A 1 202 ? -8.003 4.158 11.813 1.00 98.62 202 PRO A N 1
ATOM 1603 C CA . PRO A 1 202 ? -7.349 5.390 11.383 1.00 98.62 202 PRO A CA 1
ATOM 1604 C C . PRO A 1 202 ? -7.755 6.611 12.225 1.00 98.62 202 PRO A C 1
ATOM 1606 O O . PRO A 1 202 ? -6.914 7.459 12.529 1.00 98.62 202 PRO A O 1
ATOM 1609 N N . LEU A 1 203 ? -9.017 6.696 12.674 1.00 98.81 203 LEU A N 1
ATOM 1610 C CA . LEU A 1 203 ? -9.463 7.791 13.539 1.00 98.81 203 LEU A CA 1
ATOM 1611 C C . LEU A 1 203 ? -8.807 7.732 14.924 1.00 98.81 203 LEU A C 1
ATOM 1613 O O . LEU A 1 203 ? -8.350 8.765 15.416 1.00 98.81 203 LEU A O 1
ATOM 1617 N N . ASP A 1 204 ? -8.702 6.549 15.530 1.00 98.56 204 ASP A N 1
ATOM 1618 C CA . ASP A 1 204 ? -8.007 6.375 16.814 1.00 98.56 204 ASP A CA 1
ATOM 1619 C C . ASP A 1 204 ? -6.533 6.778 16.714 1.00 98.56 204 ASP A C 1
ATOM 1621 O O . ASP A 1 204 ? -6.013 7.462 17.596 1.00 98.56 204 ASP A O 1
ATOM 1625 N N . ARG A 1 205 ? -5.867 6.420 15.609 1.00 97.94 205 ARG A N 1
ATOM 1626 C CA . ARG A 1 205 ? -4.476 6.808 15.335 1.00 97.94 205 ARG A CA 1
ATOM 1627 C C . ARG A 1 205 ? -4.319 8.327 15.258 1.00 97.94 205 ARG A C 1
ATOM 1629 O O . ARG A 1 205 ? -3.477 8.884 15.961 1.00 97.94 205 ARG A O 1
ATOM 1636 N N . ALA A 1 206 ? -5.161 9.009 14.478 1.00 98.38 206 ALA A N 1
ATOM 1637 C CA . ALA A 1 206 ? -5.146 10.471 14.385 1.00 98.38 206 ALA A CA 1
ATOM 1638 C C . ALA A 1 206 ? -5.443 11.153 15.736 1.00 98.38 206 ALA A C 1
ATOM 1640 O O . ALA A 1 206 ? -4.903 12.223 16.026 1.00 98.38 206 ALA A O 1
ATOM 1641 N N . ILE A 1 207 ? -6.292 10.545 16.577 1.00 98.38 207 ILE A N 1
ATOM 1642 C CA . ILE A 1 207 ? -6.572 11.012 17.942 1.00 98.38 207 ILE A CA 1
ATOM 1643 C C . ILE A 1 207 ? -5.361 10.858 18.847 1.00 98.38 207 ILE A C 1
ATOM 1645 O O . ILE A 1 207 ? -4.939 11.851 19.440 1.00 98.38 207 ILE A O 1
ATOM 1649 N N . SER A 1 208 ? -4.783 9.662 18.906 1.00 96.94 208 SER A N 1
ATOM 1650 C CA . SER A 1 208 ? -3.629 9.359 19.751 1.00 96.94 208 SER A CA 1
ATOM 1651 C C . SER A 1 208 ? -2.411 10.224 19.426 1.00 96.94 208 SER A C 1
ATOM 1653 O O . SER A 1 208 ? -1.653 10.545 20.332 1.00 96.94 208 SER A O 1
ATOM 1655 N N . PHE A 1 209 ? -2.224 10.599 18.157 1.00 96.81 209 PHE A N 1
ATOM 1656 C CA . PHE A 1 209 ? -1.097 11.426 17.704 1.00 96.81 209 PHE A CA 1
ATOM 1657 C C . PHE A 1 209 ? -1.421 12.926 17.691 1.00 96.81 209 PHE A C 1
ATOM 1659 O O . PHE A 1 209 ? -0.571 13.738 17.353 1.00 96.81 209 PHE A O 1
ATOM 1666 N N . GLY A 1 210 ? -2.647 13.328 18.045 1.00 97.62 210 GLY A N 1
ATOM 1667 C CA . GLY A 1 210 ? -3.016 14.743 18.112 1.00 97.62 210 GLY A CA 1
ATOM 1668 C C . GLY A 1 210 ? -3.176 15.441 16.754 1.00 97.62 210 GLY A C 1
ATOM 1669 O O . GLY A 1 210 ? -3.249 16.670 16.713 1.00 97.62 210 GLY A O 1
ATOM 1670 N N . ILE A 1 211 ? -3.313 14.705 15.645 1.00 97.31 211 ILE A N 1
ATOM 1671 C CA . ILE A 1 211 ? -3.334 15.281 14.289 1.00 97.31 211 ILE A CA 1
ATOM 1672 C C . ILE A 1 211 ? -4.714 15.877 13.961 1.00 97.31 211 ILE A C 1
ATOM 1674 O O . ILE A 1 211 ? -5.573 15.251 13.338 1.00 97.31 211 ILE A O 1
ATOM 1678 N N . ASN A 1 212 ? -4.955 17.115 14.409 1.00 97.38 212 ASN A N 1
ATOM 1679 C CA . ASN A 1 212 ? -6.257 17.801 14.335 1.00 97.38 212 ASN A CA 1
ATOM 1680 C C . ASN A 1 212 ? -6.891 17.823 12.939 1.00 97.38 212 ASN A C 1
ATOM 1682 O O . ASN A 1 212 ? -8.081 17.536 12.807 1.00 97.38 212 ASN A O 1
ATOM 1686 N N . LYS A 1 213 ? -6.109 18.118 11.898 1.00 98.00 213 LYS A N 1
ATOM 1687 C CA . LYS A 1 213 ? -6.607 18.158 10.517 1.00 98.00 213 LYS A CA 1
ATOM 1688 C C . LYS A 1 213 ? -7.094 16.779 10.053 1.00 98.00 213 LYS A C 1
ATOM 1690 O O . LYS A 1 213 ? -8.222 16.674 9.571 1.00 98.00 213 LYS A O 1
ATOM 1695 N N . ASN A 1 214 ? -6.302 15.731 10.285 1.00 98.44 214 ASN A N 1
ATOM 1696 C CA . ASN A 1 214 ? -6.640 14.358 9.897 1.00 98.44 214 ASN A CA 1
ATOM 1697 C C . ASN A 1 214 ? -7.859 13.833 10.665 1.00 98.44 214 ASN A C 1
ATOM 1699 O O . ASN A 1 214 ? -8.736 13.219 10.060 1.00 98.44 214 ASN A O 1
ATOM 1703 N N . LYS A 1 215 ? -7.987 14.155 11.963 1.00 98.56 215 LYS A N 1
ATOM 1704 C CA . LYS A 1 215 ? -9.200 13.856 12.747 1.00 98.56 215 LYS A CA 1
ATOM 1705 C C . LYS A 1 215 ? -10.460 14.413 12.086 1.00 98.56 215 LYS A C 1
ATOM 1707 O O . LYS A 1 215 ? -11.461 13.709 11.984 1.00 98.56 215 LYS A O 1
ATOM 1712 N N . THR A 1 216 ? -10.422 15.674 11.656 1.00 98.56 216 THR A N 1
ATOM 1713 C CA . THR A 1 216 ? -11.569 16.338 11.020 1.00 98.56 216 THR A CA 1
ATOM 1714 C C . THR A 1 216 ? -11.926 15.691 9.684 1.00 98.56 216 THR A C 1
ATOM 1716 O O . THR A 1 216 ? -13.104 15.439 9.436 1.00 98.56 216 THR A O 1
ATOM 1719 N N . ILE A 1 217 ? -10.928 15.380 8.849 1.00 98.69 217 ILE A N 1
ATOM 1720 C CA . ILE A 1 217 ? -11.133 14.702 7.559 1.00 98.69 217 ILE A CA 1
ATOM 1721 C C . ILE A 1 217 ? -11.790 13.330 7.770 1.00 98.69 217 ILE A C 1
ATOM 1723 O O . ILE A 1 217 ? -12.829 13.051 7.176 1.00 98.69 217 ILE A O 1
ATOM 1727 N N . LEU A 1 218 ? -11.239 12.507 8.668 1.00 98.81 218 LEU A N 1
ATOM 1728 C CA . LEU A 1 218 ? -11.748 11.161 8.954 1.00 98.81 218 LEU A CA 1
ATOM 1729 C C . LEU A 1 218 ? -13.178 11.189 9.499 1.00 98.81 218 LEU A C 1
ATOM 1731 O O . LEU A 1 218 ? -14.035 10.459 9.008 1.00 98.81 218 LEU A O 1
ATOM 1735 N N . LYS A 1 219 ? -13.473 12.077 10.457 1.00 98.69 219 LYS A N 1
ATOM 1736 C CA . LYS A 1 219 ? -14.840 12.245 10.975 1.00 98.69 219 LYS A CA 1
ATOM 1737 C C . LYS A 1 219 ? -15.821 12.650 9.876 1.00 98.69 219 LYS A C 1
ATOM 1739 O O . LYS A 1 219 ? -16.917 12.102 9.816 1.00 98.69 219 LYS A O 1
ATOM 1744 N N . LYS A 1 220 ? -15.430 13.572 8.986 1.00 98.62 220 LYS A N 1
ATOM 1745 C CA . LYS A 1 220 ? -16.258 13.984 7.840 1.00 98.62 220 LYS A CA 1
ATOM 1746 C C . LYS A 1 220 ? -16.518 12.823 6.874 1.00 98.62 220 LYS A C 1
ATOM 1748 O O . LYS A 1 220 ? -17.592 12.763 6.287 1.00 98.62 220 LYS A O 1
ATOM 1753 N N . ALA A 1 221 ? -15.568 11.900 6.744 1.00 98.50 221 ALA A N 1
ATOM 1754 C CA . ALA A 1 221 ? -15.697 10.695 5.930 1.00 98.50 221 ALA A CA 1
ATOM 1755 C C . ALA A 1 221 ? -16.461 9.545 6.625 1.00 98.50 221 ALA A C 1
ATOM 1757 O O . ALA A 1 221 ? -16.566 8.461 6.062 1.00 98.50 221 ALA A O 1
ATOM 1758 N N . GLY A 1 222 ? -16.999 9.752 7.834 1.00 98.25 222 GLY A N 1
ATOM 1759 C CA . GLY A 1 222 ? -17.755 8.728 8.565 1.00 98.25 222 GLY A CA 1
ATOM 1760 C C . GLY A 1 222 ? -16.889 7.711 9.317 1.00 98.25 222 GLY A C 1
ATOM 1761 O O . GLY A 1 222 ? -17.379 6.634 9.669 1.00 98.25 222 GLY A O 1
ATOM 1762 N N . ALA A 1 223 ? -15.616 8.034 9.571 1.00 98.62 223 ALA A N 1
ATOM 1763 C CA . ALA A 1 223 ? -14.753 7.219 10.416 1.00 98.62 223 ALA A CA 1
ATOM 1764 C C . ALA A 1 223 ? -15.250 7.222 11.871 1.00 98.62 223 ALA A C 1
ATOM 1766 O O . ALA A 1 223 ? -15.665 8.256 12.405 1.00 98.62 223 ALA A O 1
ATOM 1767 N N . LYS A 1 224 ? -15.157 6.066 12.517 1.00 98.69 224 LYS A N 1
ATOM 1768 C CA . LYS A 1 224 ? -15.539 5.807 13.904 1.00 98.69 224 LYS A CA 1
ATOM 1769 C C . LYS A 1 224 ? -14.322 5.308 14.667 1.00 98.69 224 LYS A C 1
ATOM 1771 O O . LYS A 1 224 ? -13.435 4.695 14.087 1.00 98.69 224 LYS A O 1
ATOM 1776 N N . THR A 1 225 ? -14.275 5.583 15.964 1.00 98.75 225 THR A N 1
ATOM 1777 C CA . THR A 1 225 ? -13.266 4.990 16.848 1.00 98.75 225 THR A CA 1
ATOM 1778 C C . THR A 1 225 ? -13.557 3.509 17.055 1.00 98.75 225 THR A C 1
ATOM 1780 O O . THR A 1 225 ? -14.703 3.067 16.932 1.00 98.75 225 THR A O 1
ATOM 1783 N N . TRP A 1 226 ? -12.547 2.737 17.450 1.00 98.50 226 TRP A N 1
ATOM 1784 C CA . TRP A 1 226 ? -12.734 1.335 17.806 1.00 98.50 226 TRP A CA 1
ATOM 1785 C C . TRP A 1 226 ? -13.792 1.169 18.904 1.00 98.50 226 TRP A C 1
ATOM 1787 O O . TRP A 1 226 ? -14.649 0.301 18.806 1.00 98.50 226 TRP A O 1
ATOM 1797 N N . GLU A 1 227 ? -13.817 2.055 19.905 1.00 98.38 227 GLU A N 1
ATOM 1798 C CA . GLU A 1 227 ? -14.830 2.023 20.968 1.00 98.38 227 GLU A CA 1
ATOM 1799 C C . GLU A 1 227 ? -16.264 2.193 20.430 1.00 98.38 227 GLU A C 1
ATOM 1801 O O . GLU A 1 227 ? -17.193 1.527 20.892 1.00 98.38 227 GLU A O 1
ATOM 1806 N N . GLN A 1 228 ? -16.458 3.068 19.440 1.00 98.56 228 GLN A N 1
ATOM 1807 C CA . GLN A 1 228 ? -17.755 3.237 18.783 1.00 98.56 228 GLN A CA 1
ATOM 1808 C C . GLN A 1 228 ? -18.143 1.980 17.997 1.00 98.56 228 GLN A C 1
ATOM 1810 O O . GLN A 1 228 ? -19.283 1.530 18.099 1.00 98.56 228 GLN A O 1
ATOM 1815 N N . LEU A 1 229 ? -17.194 1.383 17.269 1.00 98.38 229 LEU A N 1
ATOM 1816 C CA . LEU A 1 229 ? -17.417 0.151 16.509 1.00 98.38 229 LEU A CA 1
ATOM 1817 C C . LEU A 1 229 ? -17.724 -1.043 17.425 1.00 98.38 229 LEU A C 1
ATOM 1819 O O . LEU A 1 229 ? -18.630 -1.819 17.129 1.00 98.38 229 LEU A O 1
ATOM 1823 N N . VAL A 1 230 ? -17.053 -1.155 18.574 1.00 98.31 230 VAL A N 1
ATOM 1824 C CA . VAL A 1 230 ? -17.347 -2.175 19.592 1.00 98.31 230 VAL A CA 1
ATOM 1825 C C . VAL A 1 230 ? -18.810 -2.107 20.024 1.00 98.31 230 VAL A C 1
ATOM 1827 O O . VAL A 1 230 ? -19.490 -3.132 20.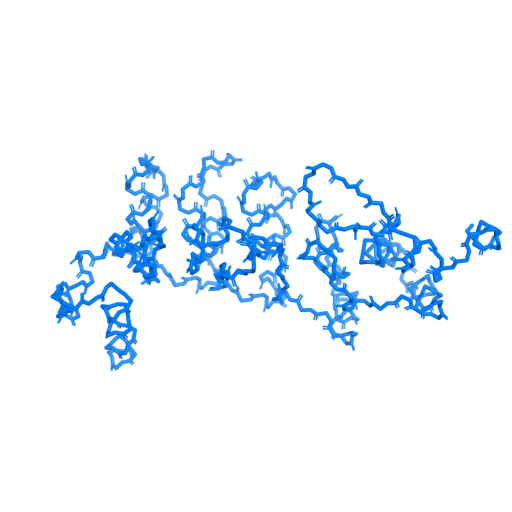021 1.00 98.31 230 VAL A O 1
ATOM 1830 N N . LYS A 1 231 ? -19.317 -0.906 20.338 1.00 98.06 231 LYS A N 1
ATOM 1831 C CA . LYS A 1 231 ? -20.719 -0.698 20.743 1.00 98.06 231 LYS A CA 1
ATOM 1832 C C . LYS A 1 231 ? -21.695 -0.986 19.601 1.00 98.06 231 LYS A C 1
ATOM 1834 O O . LYS A 1 231 ? -22.705 -1.642 19.802 1.00 98.06 231 LYS A O 1
ATOM 1839 N N . GLU A 1 232 ? -21.399 -0.517 18.395 1.00 97.75 232 GLU A N 1
ATOM 1840 C CA . GLU A 1 232 ? -22.294 -0.643 17.238 1.00 97.75 232 GLU A CA 1
ATOM 1841 C C . GLU A 1 232 ? -22.429 -2.075 16.707 1.00 97.75 232 GLU A C 1
ATOM 1843 O O . GLU A 1 232 ? -23.486 -2.470 16.200 1.00 97.75 232 GLU A O 1
ATOM 1848 N N . TYR A 1 233 ? -21.353 -2.853 16.802 1.00 97.50 233 TYR A N 1
ATOM 1849 C CA . TYR A 1 233 ? -21.300 -4.234 16.332 1.00 97.50 233 TYR A CA 1
ATOM 1850 C C . TYR A 1 233 ? -21.322 -5.247 17.478 1.00 97.50 233 TYR A C 1
ATOM 1852 O O . TYR A 1 233 ? -21.164 -6.435 17.210 1.00 97.50 233 TYR A O 1
ATOM 1860 N N . ASN A 1 234 ? -21.566 -4.814 18.721 1.00 97.06 234 ASN A N 1
ATOM 1861 C CA . ASN A 1 234 ? -21.632 -5.646 19.930 1.00 97.06 234 ASN A CA 1
ATOM 1862 C C . ASN A 1 234 ? -20.405 -6.561 20.119 1.00 97.06 234 ASN A C 1
ATOM 1864 O O . ASN A 1 234 ? -20.560 -7.738 20.451 1.00 97.06 234 ASN A O 1
ATOM 1868 N N . ILE A 1 235 ? -19.204 -6.065 19.819 1.00 98.06 235 ILE A N 1
ATOM 1869 C CA . ILE A 1 235 ? -17.973 -6.869 19.829 1.00 98.06 235 ILE A CA 1
ATOM 1870 C C . ILE A 1 235 ? -17.652 -7.314 21.256 1.00 98.06 235 ILE A C 1
ATOM 1872 O O . ILE A 1 235 ? -17.652 -6.499 22.177 1.00 98.06 235 ILE A O 1
ATOM 1876 N N . ASP A 1 236 ? -17.370 -8.604 21.428 1.00 97.56 236 ASP A N 1
ATOM 1877 C CA . ASP A 1 236 ? -16.981 -9.163 22.717 1.00 97.56 236 ASP A CA 1
ATOM 1878 C C . ASP A 1 236 ? -15.540 -8.759 23.042 1.00 97.56 236 ASP A C 1
ATOM 1880 O O . ASP A 1 236 ? -14.579 -9.228 22.434 1.00 97.56 236 ASP A O 1
ATOM 1884 N N . THR A 1 237 ? -15.389 -7.848 24.000 1.00 96.88 237 THR A N 1
ATOM 1885 C CA . THR A 1 237 ? -14.088 -7.305 24.394 1.00 96.88 237 THR A CA 1
ATOM 1886 C C . THR A 1 237 ? -13.302 -8.215 25.334 1.00 96.88 237 THR A C 1
ATOM 1888 O O . THR A 1 237 ? -12.146 -7.884 25.616 1.00 96.88 237 THR A O 1
ATOM 1891 N N . SER A 1 238 ? -13.888 -9.334 25.784 1.00 97.00 238 SER A N 1
ATOM 1892 C CA . SER A 1 238 ? -13.201 -10.372 26.564 1.00 97.00 238 SER A CA 1
ATOM 1893 C C . SER A 1 238 ? -12.333 -11.297 25.703 1.00 97.00 238 SER A C 1
ATOM 1895 O O . SER A 1 238 ? -11.421 -11.931 26.227 1.00 97.00 238 SER A O 1
ATOM 1897 N N . LEU A 1 239 ? -12.572 -11.330 24.386 1.00 96.75 239 LEU A N 1
ATOM 1898 C CA . LEU A 1 239 ? -11.769 -12.086 23.425 1.00 96.75 239 LEU A CA 1
ATOM 1899 C C . LEU A 1 239 ? -10.365 -11.492 23.246 1.00 96.75 239 LEU A C 1
ATOM 1901 O O . LEU A 1 239 ? -10.135 -10.301 23.471 1.00 96.75 239 LEU A O 1
ATOM 1905 N N . GLU A 1 240 ? -9.444 -12.300 22.727 1.00 95.50 240 GLU A N 1
ATOM 1906 C CA . GLU A 1 240 ? -8.129 -11.833 22.277 1.00 95.50 240 GLU A CA 1
ATOM 1907 C C . GLU A 1 240 ? -8.242 -10.769 21.175 1.00 95.50 240 GLU A C 1
ATOM 1909 O O . GLU A 1 240 ? -9.163 -10.795 20.358 1.00 95.50 240 GLU A O 1
ATOM 1914 N N . ARG A 1 241 ? -7.299 -9.815 21.118 1.00 95.69 241 ARG A N 1
ATOM 1915 C CA . ARG A 1 241 ? -7.408 -8.640 20.220 1.00 95.69 241 ARG A CA 1
ATOM 1916 C C . ARG A 1 241 ? -7.619 -9.000 18.740 1.00 95.69 241 ARG A C 1
ATOM 1918 O O . ARG A 1 241 ? -8.506 -8.389 18.138 1.00 95.69 241 ARG A O 1
ATOM 1925 N N . PRO A 1 242 ? -6.903 -9.982 18.157 1.00 94.69 242 PRO A N 1
ATOM 1926 C CA . PRO A 1 242 ? -7.160 -10.410 16.782 1.00 94.69 242 PRO A CA 1
ATOM 1927 C C . PRO A 1 242 ? -8.561 -11.009 16.588 1.00 94.69 242 PRO A C 1
ATOM 1929 O O . PRO A 1 242 ? -9.203 -10.740 15.574 1.00 94.69 242 PRO A O 1
ATOM 1932 N N . GLU A 1 243 ? -9.076 -11.750 17.574 1.00 97.06 243 GLU A N 1
ATOM 1933 C CA . GLU A 1 243 ? -10.427 -12.326 17.528 1.00 97.06 243 GLU A CA 1
ATOM 1934 C C . GLU A 1 243 ? -11.509 -11.239 17.617 1.00 97.06 243 GLU A C 1
ATOM 1936 O O . GLU A 1 243 ? -12.517 -11.318 16.916 1.00 97.06 243 GLU A O 1
ATOM 1941 N N . GLN A 1 244 ? -11.274 -10.160 18.379 1.00 97.88 244 GLN A N 1
ATOM 1942 C CA . GLN A 1 244 ? -12.161 -8.986 18.376 1.00 97.88 244 GLN A CA 1
ATOM 1943 C C . GLN A 1 244 ? -12.266 -8.363 16.972 1.00 97.88 244 GLN A C 1
ATOM 1945 O O . GLN A 1 244 ? -13.361 -8.013 16.523 1.00 97.88 244 GLN A O 1
ATOM 1950 N N . ILE A 1 245 ? -11.138 -8.229 16.261 1.00 97.12 245 ILE A N 1
ATOM 1951 C CA . ILE A 1 245 ? -11.100 -7.685 14.893 1.00 97.12 245 ILE A CA 1
ATOM 1952 C C . ILE A 1 245 ? -11.784 -8.634 13.911 1.00 97.12 245 ILE A C 1
ATOM 1954 O O . ILE A 1 245 ? -12.584 -8.187 13.091 1.00 97.12 245 ILE A O 1
ATOM 1958 N N . LYS A 1 246 ? -11.516 -9.939 14.005 1.00 96.88 246 LYS A N 1
ATOM 1959 C CA . LYS A 1 246 ? -12.153 -10.951 13.156 1.00 96.88 246 LYS A CA 1
ATOM 1960 C C . LYS A 1 246 ? -13.676 -10.931 13.305 1.00 96.88 246 LYS A C 1
ATOM 1962 O O . LYS A 1 246 ? -14.388 -10.816 12.310 1.00 96.88 246 LYS A O 1
ATOM 1967 N N . MET A 1 247 ? -14.164 -10.930 14.544 1.00 97.62 247 MET A N 1
ATOM 1968 C CA . MET A 1 247 ? -15.586 -10.803 14.869 1.00 97.62 247 MET A CA 1
ATOM 1969 C C . MET A 1 247 ? -16.198 -9.516 14.296 1.00 97.62 247 MET A C 1
ATOM 1971 O O . MET A 1 247 ? -17.324 -9.526 13.793 1.00 97.62 247 MET A O 1
ATOM 1975 N N . TYR A 1 248 ? -15.466 -8.399 14.349 1.00 97.88 248 TYR A N 1
ATOM 1976 C CA . TYR A 1 248 ? -15.891 -7.136 13.745 1.00 97.88 248 TYR A CA 1
ATOM 1977 C C . TYR A 1 248 ? -16.015 -7.228 12.221 1.00 97.88 248 TYR A C 1
ATOM 1979 O O . TYR A 1 248 ? -17.051 -6.844 11.671 1.00 97.88 248 TYR A O 1
ATOM 1987 N N . GLU A 1 249 ? -15.007 -7.776 11.545 1.00 96.38 249 GLU A N 1
ATOM 1988 C CA . GLU A 1 249 ? -15.009 -7.935 10.090 1.00 96.38 249 GLU A CA 1
ATOM 1989 C C . GLU A 1 249 ? -16.115 -8.885 9.605 1.00 96.38 249 GLU A C 1
ATOM 1991 O O . GLU A 1 249 ? -16.747 -8.631 8.579 1.00 96.38 249 GLU A O 1
ATOM 1996 N N . GLU A 1 250 ? -16.424 -9.941 10.357 1.00 96.50 250 GLU A N 1
ATOM 1997 C CA . GLU A 1 250 ? -17.550 -10.835 10.064 1.00 96.50 250 GLU A CA 1
ATOM 1998 C C . GLU A 1 250 ? -18.897 -10.111 10.203 1.00 96.50 250 GLU A C 1
ATOM 2000 O O . GLU A 1 250 ? -19.727 -10.126 9.291 1.00 96.50 250 GLU A O 1
ATOM 2005 N N . ARG A 1 251 ? -19.113 -9.406 11.318 1.00 96.44 251 ARG A N 1
ATOM 2006 C CA . ARG A 1 251 ? -20.398 -8.748 11.606 1.00 96.44 251 ARG A CA 1
ATOM 2007 C C . ARG A 1 251 ? -20.690 -7.570 10.690 1.00 96.44 251 ARG A C 1
ATOM 2009 O O . ARG A 1 251 ? -21.847 -7.348 10.331 1.00 96.44 251 ARG A O 1
ATOM 2016 N N . ARG A 1 252 ? -19.669 -6.808 10.295 1.00 94.69 252 ARG A N 1
ATOM 2017 C CA . ARG A 1 252 ? -19.860 -5.659 9.400 1.00 94.69 252 ARG A CA 1
ATOM 2018 C C . ARG A 1 252 ? -20.123 -6.048 7.949 1.00 94.69 252 ARG A C 1
ATOM 2020 O O . ARG A 1 252 ? -20.686 -5.235 7.227 1.00 94.69 252 ARG A O 1
ATOM 2027 N N . LYS A 1 253 ? -19.767 -7.269 7.530 1.00 91.81 253 LYS A N 1
ATOM 2028 C CA . LYS A 1 253 ? -20.141 -7.806 6.210 1.00 91.81 253 LYS A CA 1
ATOM 2029 C C . LYS A 1 253 ? -21.632 -8.125 6.116 1.00 91.81 253 LYS A C 1
ATOM 2031 O O . LYS A 1 253 ? -22.207 -7.931 5.061 1.00 91.81 253 LYS A O 1
ATOM 2036 N N . ILE A 1 254 ? -22.251 -8.567 7.212 1.00 87.12 254 ILE A N 1
ATOM 2037 C CA . ILE A 1 254 ? -23.685 -8.915 7.258 1.00 87.12 254 ILE A CA 1
ATOM 2038 C C . ILE A 1 254 ? -24.575 -7.661 7.244 1.00 87.12 254 ILE A C 1
ATOM 2040 O O . ILE A 1 254 ? -25.694 -7.701 6.748 1.00 87.12 254 ILE A O 1
ATOM 2044 N N . LYS A 1 255 ? -24.098 -6.548 7.820 1.00 77.62 255 LYS A N 1
ATOM 2045 C CA . LYS A 1 255 ? -24.854 -5.286 7.900 1.00 77.62 255 LYS A CA 1
ATOM 2046 C C . LYS A 1 255 ? -24.759 -4.398 6.645 1.00 77.62 255 LYS A C 1
ATOM 2048 O O . LYS A 1 255 ? -25.449 -3.381 6.616 1.00 77.62 255 LYS A O 1
ATOM 2053 N N . LYS A 1 256 ? -23.882 -4.714 5.685 1.00 59.84 256 LYS A N 1
ATOM 2054 C CA . LYS A 1 256 ? -23.732 -3.978 4.416 1.00 59.84 256 LYS A CA 1
ATOM 2055 C C . LYS A 1 256 ? -24.676 -4.538 3.362 1.00 59.84 256 LYS A C 1
ATOM 2057 O O . LYS A 1 256 ? -25.212 -3.707 2.602 1.00 59.84 256 LYS A O 1
#

InterPro domains:
  IPR002110 Ankyrin repeat [PF00023] (150-183)
  IPR002110 Ankyrin repeat [PS50088] (103-138)
  IPR002110 Ankyrin repeat [PS50088] (149-184)
  IPR002110 Ankyrin repeat [SM00248] (68-99)
  IPR002110 Ankyrin repeat [SM00248] (103-135)
  IPR002110 Ankyrin repeat [SM00248] (149-181)
  IPR036770 Ankyrin repeat-containing domain superfamily [G3DSA:1.25.40.20] (32-256)
  IPR036770 Ankyrin repeat-containing domain superfamily [SSF48403] (79-224)
  IPR050745 Multifunctional regulatory proteins [PTHR24189] (80-228)

pLDDT: mean 93.12, std 7.9, range [59.62, 98.88]

Sequence (256 aa):
MKEFLKDYPVPEVFLEKRRKVYWCNHPIPFFSPSSTLAWAGIAYDKSQSFEMMEYFESLGLKADDECLGNNALTDYIGVGGKNKKMIDYFFKKGCKFEVYDEKGATPLHSWILLGDPESVNSLEVALQFGADVNMRNIKTEHEDSHIDAGKTLLHQAAISEKKPVGTCLEILIKYGADVNAANCTINEIENDKINYFKPNTPLDRAISFGINKNKTILKKAGAKTWEQLVKEYNIDTSLERPEQIKMYEERRKIKK

Radius of gyration: 20.82 Å; chains: 1; bounding box: 58×37×55 Å